Protein AF-A0A1M5CBJ1-F1 (afdb_monomer_lite)

Sequence (280 aa):
MQILEKYKLFFVDRPFTFPSDKTVNMKTAIHRVDNDFLGYFLSRFKDDESIDEIVSEINFIISEGFYDPEYCMETYLDFLTMRYTDTSALFEDIDPEQTHLQEIPFSDLKEILFLWKAFLHAAPFDNTIVDKYSEFQYFIKEYESEEEIVSALVKTFHEIDFSLIRTENIGGYRKEFSTAYSKGKNDEFYLTSLYDNNDRMIYEKEENYFNGGSEVIIRKYYFDEQLQYSVELLYDDHGEFSAIEHCNAETPYIYASEMDLIYPGFLSKNPYYKNSDIIP

Radius of gyration: 26.87 Å; chains: 1; bounding box: 54×40×80 Å

Foldseek 3Di:
DQLCVVQQKAWAFAWDADPVRDTDTQIFMAGPDPPSQVRVVLSVDLDPVSLVLQLVQLVVLQVVQFDDCVRHDWDDDPFWTWDDGSFWIWIFTPDPVRHTDDTGGSVSVNSVSVVSVVSSPPDNPPDFDQDPVRAGEDEDDPPDDPVVVLVVCCVRVVFGKHWYWYWDDDPQKIKIKIFIDGRSHTQQWIKIWIAGNVRHTAKIWIWGQPPNDIDIAIWGWDQDPVVNDIWIFDADPQQATFWIQDPDPVCGTDGPVCCCVVPNCVCVVVVQRGGRPRDD

Secondary structure (DSSP, 8-state):
--HHHHTTEEEEEEEEE-TTS-EEEEEEEEE-SGGGHHHHHHHH--SHHHHHHHHHHHHHHHHHTS--TTTSPPEE-SSEEEEE-SSEEEEEESSTT--EEEEEEHHHHHHHHHHHHHHHHSPS-TT----TT--EEEEE-TT--HHHHHHHHHHHHSS--EEEEEEEEETTEEEEEEEEEETTEEEEEEEEEEE-TTS-EEEEEEEEEETTEEEEEEEEEEEETTTTEEEEEEE-TTSBEEEEE-S-TTS-EEEHHHHHHHSTTHHHH-GGGGBTT---

Structure (mmCIF, N/CA/C/O backbone):
data_AF-A0A1M5CBJ1-F1
#
_entry.id   AF-A0A1M5CBJ1-F1
#
loop_
_atom_site.group_PDB
_atom_site.id
_atom_site.type_symbol
_atom_site.label_atom_id
_atom_site.label_alt_id
_atom_site.label_comp_id
_atom_site.label_asym_id
_atom_site.label_entity_id
_atom_site.label_seq_id
_atom_site.pdbx_PDB_ins_code
_atom_site.Cartn_x
_atom_site.Cartn_y
_atom_site.Cartn_z
_atom_site.occupancy
_atom_site.B_iso_or_equiv
_atom_site.auth_seq_id
_atom_site.auth_comp_id
_atom_site.auth_asym_id
_atom_site.auth_atom_id
_atom_site.pdbx_PDB_model_num
ATOM 1 N N . MET A 1 1 ? -22.196 -5.141 14.026 1.00 45.62 1 MET A N 1
ATOM 2 C CA . MET A 1 1 ? -21.280 -3.983 14.035 1.00 45.62 1 MET A CA 1
ATOM 3 C C . MET A 1 1 ? -19.938 -4.541 14.458 1.00 45.62 1 MET A C 1
ATOM 5 O O . MET A 1 1 ? -19.917 -5.181 15.504 1.00 45.62 1 MET A O 1
ATOM 9 N N . GLN A 1 2 ? -18.906 -4.483 13.612 1.00 78.88 2 GLN A N 1
ATOM 10 C CA . GLN A 1 2 ? -17.617 -5.118 13.930 1.00 78.88 2 GLN A CA 1
ATOM 11 C C . GLN A 1 2 ? -16.990 -4.387 15.131 1.00 78.88 2 GLN A C 1
ATOM 13 O O . GLN A 1 2 ? -17.059 -3.161 15.189 1.00 78.88 2 GLN A O 1
ATOM 18 N N . ILE A 1 3 ? -16.428 -5.107 16.111 1.00 84.94 3 ILE A N 1
ATOM 19 C CA . ILE A 1 3 ? -15.894 -4.519 17.357 1.00 84.94 3 ILE A CA 1
ATOM 20 C C . ILE A 1 3 ? -14.891 -3.383 17.088 1.00 84.94 3 ILE A C 1
ATOM 22 O O . ILE A 1 3 ? -14.907 -2.364 17.769 1.00 84.94 3 ILE A O 1
ATOM 26 N N . LEU A 1 4 ? -14.094 -3.495 16.022 1.00 82.19 4 LEU A N 1
ATOM 27 C CA . LEU A 1 4 ? -13.146 -2.464 15.601 1.00 82.19 4 LEU A CA 1
ATOM 28 C C . LEU A 1 4 ? -13.848 -1.154 15.206 1.00 82.19 4 LEU A C 1
ATOM 30 O O . LEU A 1 4 ? -13.418 -0.080 15.616 1.00 82.19 4 LEU A O 1
ATOM 34 N N . GLU A 1 5 ? -14.990 -1.226 14.512 1.00 77.56 5 GLU A N 1
ATOM 35 C CA . GLU A 1 5 ? -15.799 -0.044 14.178 1.00 77.56 5 GLU A CA 1
ATOM 36 C C . GLU A 1 5 ? -16.360 0.627 15.441 1.00 77.56 5 GLU A C 1
ATOM 38 O O . GLU A 1 5 ? -16.379 1.855 15.527 1.00 77.56 5 GLU A O 1
ATOM 43 N N . LYS A 1 6 ? -16.780 -0.163 16.446 1.00 85.94 6 LYS A N 1
ATOM 44 C CA . LYS A 1 6 ? -17.286 0.352 17.734 1.00 85.94 6 LYS A CA 1
ATOM 45 C C . LYS A 1 6 ? -16.237 1.215 18.441 1.00 85.94 6 LYS A C 1
ATOM 47 O O . LYS A 1 6 ? -16.587 2.255 18.996 1.00 85.94 6 LYS A O 1
ATOM 52 N N . TYR A 1 7 ? -14.978 0.790 18.397 1.00 86.94 7 TYR A N 1
ATOM 53 C CA . TYR A 1 7 ? -13.853 1.465 19.043 1.00 86.94 7 TYR A CA 1
ATOM 54 C C . TYR A 1 7 ? -13.043 2.348 18.090 1.00 86.94 7 TYR A C 1
ATOM 56 O O . TYR A 1 7 ? -11.966 2.788 18.457 1.00 86.94 7 TYR A O 1
ATOM 64 N N . LYS A 1 8 ? -13.532 2.631 16.872 1.00 82.56 8 LYS A N 1
ATOM 65 C CA . LYS A 1 8 ? -12.809 3.439 15.868 1.00 82.56 8 LYS A CA 1
ATOM 66 C C . LYS A 1 8 ? -11.355 2.970 15.656 1.00 82.56 8 LYS A C 1
ATOM 68 O O . LYS A 1 8 ? -10.458 3.795 15.465 1.00 82.56 8 LYS A O 1
ATOM 73 N N . LEU A 1 9 ? -11.135 1.659 15.720 1.00 78.44 9 LEU A N 1
ATOM 74 C CA . LEU A 1 9 ? -9.842 0.998 15.574 1.00 78.44 9 LEU A CA 1
ATOM 75 C C . LEU A 1 9 ? -9.664 0.444 14.161 1.00 78.44 9 LEU A C 1
ATOM 77 O O . LEU A 1 9 ? -10.600 -0.091 13.570 1.00 78.44 9 LEU A O 1
ATOM 81 N N . PHE A 1 10 ? -8.439 0.519 13.652 1.00 77.12 10 PHE A N 1
ATOM 82 C CA . PHE A 1 10 ? -8.047 0.009 12.341 1.00 77.12 10 PHE A CA 1
ATOM 83 C C . PHE A 1 10 ? -6.673 -0.642 12.442 1.00 77.12 10 PHE A C 1
ATOM 85 O O . PHE A 1 10 ? -5.788 -0.120 13.118 1.00 77.12 10 PHE A O 1
ATOM 92 N N . PHE A 1 11 ? -6.483 -1.764 11.756 1.00 80.56 11 PHE A N 1
ATOM 93 C CA . PHE A 1 11 ? -5.186 -2.429 11.663 1.00 80.56 11 PHE A CA 1
ATOM 94 C C . PHE A 1 11 ? -4.642 -2.270 10.257 1.00 80.56 11 PHE A C 1
ATOM 96 O O . PHE A 1 11 ? -5.360 -2.487 9.281 1.00 80.56 11 PHE A O 1
ATOM 103 N N . VAL A 1 12 ? -3.386 -1.853 10.161 1.00 67.94 12 VAL A N 1
ATOM 104 C CA . VAL A 1 12 ? -2.751 -1.517 8.891 1.00 67.94 12 VAL A CA 1
ATOM 105 C C . VAL A 1 12 ? -1.316 -2.022 8.863 1.00 67.94 12 VAL A C 1
ATOM 107 O O . VAL A 1 12 ? -0.632 -2.063 9.886 1.00 67.94 12 VAL A O 1
ATOM 110 N N . ASP A 1 13 ? -0.843 -2.382 7.678 1.00 65.50 13 ASP A N 1
ATOM 111 C CA . ASP A 1 13 ? 0.581 -2.537 7.410 1.00 65.50 13 ASP A CA 1
ATOM 112 C C . ASP A 1 13 ? 1.112 -1.157 6.979 1.00 65.50 13 ASP A C 1
ATOM 114 O O . ASP A 1 13 ? 0.671 -0.612 5.968 1.00 65.50 13 ASP A O 1
ATOM 118 N N . ARG A 1 14 ? 2.009 -0.546 7.764 1.00 59.06 14 ARG A N 1
ATOM 119 C CA . ARG A 1 14 ? 2.647 0.739 7.429 1.00 59.06 14 ARG A CA 1
ATOM 120 C C . ARG A 1 14 ? 4.099 0.528 7.011 1.00 59.06 14 ARG A C 1
ATOM 122 O O . ARG A 1 14 ? 4.819 -0.159 7.736 1.00 59.06 14 ARG A O 1
ATOM 129 N N . PRO A 1 15 ? 4.570 1.145 5.918 1.00 54.69 15 PRO A N 1
ATOM 130 C CA . PRO A 1 15 ? 5.987 1.126 5.595 1.00 54.69 15 PRO A CA 1
ATOM 131 C C . PRO A 1 15 ? 6.778 1.849 6.692 1.00 54.69 15 PRO A C 1
ATOM 133 O O . PRO A 1 15 ? 6.437 2.958 7.102 1.00 54.69 15 PRO A O 1
ATOM 136 N N . PHE A 1 16 ? 7.835 1.207 7.178 1.00 46.16 16 PHE A N 1
ATOM 137 C CA . PHE A 1 16 ? 8.794 1.787 8.106 1.00 46.16 16 PHE A CA 1
ATOM 138 C C . PHE A 1 16 ? 10.200 1.634 7.544 1.00 46.16 16 PHE A C 1
ATOM 140 O O . PHE A 1 16 ? 10.672 0.517 7.318 1.00 46.16 16 PHE A O 1
ATOM 147 N N . THR A 1 17 ? 10.872 2.764 7.350 1.00 43.94 17 THR A N 1
ATOM 148 C CA . THR A 1 17 ? 12.240 2.813 6.837 1.00 43.94 17 THR A CA 1
ATOM 149 C C . THR A 1 17 ? 13.209 2.934 8.001 1.00 43.94 17 THR A C 1
ATOM 151 O O . THR A 1 17 ? 13.199 3.916 8.744 1.00 43.94 17 THR A O 1
ATOM 154 N N . PHE A 1 18 ? 14.058 1.923 8.179 1.00 41.00 18 PHE A N 1
ATOM 155 C CA . PHE A 1 18 ? 15.166 2.015 9.123 1.00 41.00 18 PHE A CA 1
ATOM 156 C C . PHE A 1 18 ? 16.181 3.072 8.655 1.00 41.00 18 PHE A C 1
ATOM 158 O O . PHE A 1 18 ? 16.323 3.275 7.453 1.00 41.00 18 PHE A O 1
ATOM 165 N N . PRO A 1 19 ? 16.991 3.654 9.562 1.00 36.41 19 PRO A N 1
ATOM 166 C CA . PRO A 1 19 ? 18.086 4.567 9.201 1.00 36.41 19 PRO A CA 1
ATOM 167 C C . PRO A 1 19 ? 19.146 3.989 8.242 1.00 36.41 19 PRO A C 1
ATOM 169 O O . PRO A 1 19 ? 20.063 4.696 7.846 1.00 36.41 19 PRO A O 1
ATOM 172 N N . SER A 1 20 ? 19.061 2.696 7.920 1.00 46.12 20 SER A N 1
ATOM 173 C CA . SER A 1 20 ? 19.903 1.981 6.959 1.00 46.12 20 SER A CA 1
ATOM 174 C C . SER A 1 20 ? 19.228 1.792 5.589 1.00 46.12 20 SER A C 1
ATOM 176 O O . SER A 1 20 ? 19.553 0.828 4.899 1.00 46.12 20 SER A O 1
ATOM 178 N N . ASP A 1 21 ? 18.212 2.598 5.266 1.00 44.53 21 ASP A N 1
ATOM 179 C CA . ASP A 1 21 ? 17.418 2.572 4.022 1.00 44.53 21 ASP A CA 1
ATOM 180 C C . ASP A 1 21 ? 16.675 1.257 3.726 1.00 44.53 21 ASP A C 1
ATOM 182 O O . ASP A 1 21 ? 16.218 1.003 2.613 1.00 44.53 21 ASP A O 1
ATOM 186 N N . LYS A 1 22 ? 16.510 0.398 4.738 1.00 41.31 22 LYS A N 1
ATOM 187 C CA . LYS A 1 22 ? 15.694 -0.812 4.622 1.00 41.31 22 LYS A CA 1
ATOM 188 C C . LYS A 1 22 ? 14.258 -0.485 5.016 1.00 41.31 22 LYS A C 1
ATOM 190 O O . LYS A 1 22 ? 14.006 -0.205 6.187 1.00 41.31 22 LYS A O 1
ATOM 195 N N . THR A 1 23 ? 13.330 -0.589 4.072 1.00 46.16 23 THR A N 1
ATOM 196 C CA . THR A 1 23 ? 11.891 -0.448 4.334 1.00 46.16 23 THR A CA 1
ATOM 197 C C . THR A 1 23 ? 11.271 -1.807 4.635 1.00 46.16 23 THR A C 1
ATOM 199 O O . THR A 1 23 ? 11.506 -2.783 3.921 1.00 46.16 23 THR A O 1
ATOM 202 N N . VAL A 1 24 ? 10.491 -1.893 5.709 1.00 53.28 24 VAL A N 1
ATOM 203 C CA . VAL A 1 24 ? 9.688 -3.074 6.046 1.00 53.28 24 VAL A CA 1
ATOM 204 C C . VAL A 1 24 ? 8.253 -2.658 6.338 1.00 53.28 24 VAL A C 1
ATOM 206 O O . VAL A 1 24 ? 8.019 -1.588 6.895 1.00 53.28 24 VAL A O 1
ATOM 209 N N . ASN A 1 25 ? 7.291 -3.514 6.006 1.00 60.19 25 ASN A N 1
ATOM 210 C CA . ASN A 1 25 ? 5.912 -3.322 6.439 1.00 60.19 25 ASN A CA 1
ATOM 211 C C . ASN A 1 25 ? 5.799 -3.656 7.930 1.00 60.19 25 ASN A C 1
ATOM 213 O O . ASN A 1 25 ? 6.059 -4.781 8.357 1.00 60.19 25 ASN A O 1
ATOM 217 N N . MET A 1 26 ? 5.431 -2.658 8.726 1.00 67.81 26 MET A N 1
ATOM 218 C CA . MET A 1 26 ? 5.159 -2.784 10.147 1.00 67.81 26 MET A CA 1
ATOM 219 C C . MET A 1 26 ? 3.660 -2.771 10.398 1.00 67.81 26 MET A C 1
ATOM 221 O O . MET A 1 26 ? 2.965 -1.784 10.146 1.00 67.81 26 MET A O 1
ATOM 225 N N . LYS A 1 27 ? 3.178 -3.863 10.982 1.00 76.25 27 LYS A N 1
ATOM 226 C CA . LYS A 1 27 ? 1.821 -3.955 11.505 1.00 76.25 27 LYS A CA 1
ATOM 227 C C . LYS A 1 27 ? 1.621 -2.920 12.602 1.00 76.25 27 LYS A C 1
ATOM 229 O O . LYS A 1 27 ? 2.379 -2.876 13.570 1.00 76.25 27 LYS A O 1
ATOM 234 N N . THR A 1 28 ? 0.614 -2.080 12.416 1.00 79.06 28 THR A N 1
ATOM 235 C CA . THR A 1 28 ? 0.278 -0.954 13.285 1.00 79.06 28 THR A CA 1
ATOM 236 C C . THR A 1 28 ? -1.222 -0.954 13.546 1.00 79.06 28 THR A C 1
ATOM 238 O O . THR A 1 28 ? -2.016 -1.172 12.628 1.00 79.06 28 THR A O 1
ATOM 241 N N . ALA A 1 29 ? -1.614 -0.684 14.786 1.00 83.25 29 ALA A N 1
ATOM 242 C CA . ALA A 1 29 ? -2.991 -0.373 15.136 1.00 83.25 29 ALA A CA 1
ATOM 243 C C . ALA A 1 29 ? -3.173 1.148 15.211 1.00 83.25 29 ALA A C 1
ATOM 245 O O . ALA A 1 29 ? -2.319 1.845 15.750 1.00 83.25 29 ALA A O 1
ATOM 246 N N . ILE A 1 30 ? -4.281 1.648 14.671 1.00 75.06 30 ILE A N 1
ATOM 247 C CA . ILE A 1 30 ? -4.654 3.064 14.667 1.00 75.06 30 ILE A CA 1
ATOM 248 C C . ILE A 1 30 ? -6.017 3.203 15.337 1.00 75.06 30 ILE A C 1
ATOM 250 O O . ILE A 1 30 ? -7.006 2.637 14.873 1.00 75.06 30 ILE A O 1
ATOM 254 N N . HIS A 1 31 ? -6.083 4.005 16.386 1.00 83.62 31 HIS A N 1
ATOM 255 C CA . HIS A 1 31 ? -7.279 4.436 17.087 1.00 83.62 31 HIS A CA 1
ATOM 256 C C . HIS A 1 31 ? -7.625 5.871 16.674 1.00 83.62 31 HIS A C 1
ATOM 258 O O . HIS A 1 31 ? -6.904 6.820 16.970 1.00 83.62 31 HIS A O 1
ATOM 264 N N . ARG A 1 32 ? -8.751 6.058 15.976 1.00 74.00 32 ARG A N 1
ATOM 265 C CA . ARG A 1 32 ? -9.159 7.365 15.424 1.00 74.00 32 ARG A CA 1
ATOM 266 C C . ARG A 1 32 ? -9.865 8.239 16.461 1.00 74.00 32 ARG A C 1
ATOM 268 O O . ARG A 1 32 ? -11.028 8.621 16.296 1.00 74.00 32 ARG A O 1
ATOM 275 N N . VAL A 1 33 ? -9.145 8.530 17.534 1.00 77.12 33 VAL A N 1
ATOM 276 C CA . VAL A 1 33 ? -9.480 9.496 18.585 1.00 77.12 33 VAL A CA 1
ATOM 277 C C . VAL A 1 33 ? -8.216 10.265 18.969 1.00 77.12 33 VAL A C 1
ATOM 279 O O . VAL A 1 33 ? -7.115 9.908 18.546 1.00 77.12 33 VAL A O 1
ATOM 282 N N . ASP A 1 34 ? -8.371 11.309 19.778 1.00 71.69 34 ASP A N 1
ATOM 283 C CA . ASP A 1 34 ? -7.234 12.076 20.278 1.00 71.69 34 ASP A CA 1
ATOM 284 C C . ASP A 1 34 ? -6.248 11.168 21.041 1.00 71.69 34 ASP A C 1
ATOM 286 O O . ASP A 1 34 ? -6.644 10.256 21.769 1.00 71.69 34 ASP A O 1
ATOM 290 N N . ASN A 1 35 ? -4.951 11.410 20.835 1.00 71.38 35 ASN A N 1
ATOM 291 C CA . ASN A 1 35 ? -3.813 10.676 21.407 1.00 71.38 35 ASN A CA 1
ATOM 292 C C . ASN A 1 35 ? -3.610 9.219 20.950 1.00 71.38 35 ASN A C 1
ATOM 294 O O . ASN A 1 35 ? -2.646 8.603 21.394 1.00 71.38 35 ASN A O 1
ATOM 298 N N . ASP A 1 36 ? -4.455 8.665 20.067 1.00 76.12 36 ASP A N 1
ATOM 299 C CA . ASP A 1 36 ? -4.277 7.312 19.498 1.00 76.12 36 ASP A CA 1
ATOM 300 C C . ASP A 1 36 ? -3.981 6.232 20.567 1.00 76.12 36 ASP A C 1
ATOM 302 O O . ASP A 1 36 ? -3.218 5.292 20.356 1.00 76.12 36 ASP A O 1
ATOM 306 N N . PHE A 1 37 ? -4.541 6.378 21.774 1.00 86.38 37 PHE A N 1
ATOM 307 C CA . PHE A 1 37 ? -4.027 5.650 22.941 1.00 86.38 37 PHE A CA 1
ATOM 308 C C . PHE A 1 37 ? -4.142 4.125 22.791 1.00 86.38 37 PHE A C 1
ATOM 310 O O . PHE A 1 37 ? -3.227 3.383 23.133 1.00 86.38 37 PHE A O 1
ATOM 317 N N . LEU A 1 38 ? -5.249 3.647 22.219 1.00 88.44 38 LEU A N 1
ATOM 318 C CA . LEU A 1 38 ? -5.496 2.220 22.021 1.00 88.44 38 LEU A CA 1
ATOM 319 C C . LEU A 1 38 ? -4.680 1.667 20.843 1.00 88.44 38 LEU A C 1
ATOM 321 O O . LEU A 1 38 ? -4.259 0.513 20.885 1.00 88.44 38 LEU A O 1
ATOM 325 N N . GLY A 1 39 ? -4.404 2.486 19.821 1.00 85.81 39 GLY A N 1
ATOM 326 C CA . GLY A 1 39 ? -3.503 2.124 18.728 1.00 85.81 39 GLY A CA 1
ATOM 327 C C . GLY A 1 39 ? -2.058 2.028 19.208 1.00 85.81 39 GLY A C 1
ATOM 328 O O . GLY A 1 39 ? -1.369 1.052 18.904 1.00 85.81 39 GLY A O 1
ATOM 329 N N . TYR A 1 40 ? -1.630 2.970 20.052 1.00 82.81 40 TYR A N 1
ATOM 330 C CA . TYR A 1 40 ? -0.341 2.951 20.741 1.00 82.81 40 TYR A CA 1
ATOM 331 C C . TYR A 1 40 ? -0.199 1.735 21.668 1.00 82.81 40 TYR A C 1
ATOM 333 O O . TYR A 1 40 ? 0.802 1.021 21.574 1.00 82.81 40 TYR A O 1
ATOM 341 N N . PHE A 1 41 ? -1.215 1.446 22.490 1.00 90.81 41 PHE A N 1
ATOM 342 C CA . PHE A 1 41 ? -1.259 0.264 23.355 1.00 90.81 41 PHE A CA 1
ATOM 343 C C . PHE A 1 41 ? -1.065 -1.025 22.550 1.00 90.81 41 PHE A C 1
ATOM 345 O O . PHE A 1 41 ? -0.105 -1.755 22.776 1.00 90.81 41 PHE A O 1
ATOM 352 N N . LEU A 1 42 ? -1.917 -1.275 21.551 1.00 91.00 42 LEU A N 1
ATOM 353 C CA . LEU A 1 42 ? -1.853 -2.492 20.734 1.00 91.00 42 LEU A CA 1
ATOM 354 C C . LEU A 1 42 ? -0.532 -2.594 19.962 1.00 91.00 42 LEU A C 1
ATOM 356 O O . LEU A 1 42 ? 0.092 -3.650 19.930 1.00 91.00 42 LEU A O 1
ATOM 360 N N . SER A 1 43 ? -0.046 -1.481 19.409 1.00 83.50 43 SER A N 1
ATOM 361 C CA . SER A 1 43 ? 1.224 -1.448 18.681 1.00 83.50 43 SER A CA 1
ATOM 362 C C . SER A 1 43 ? 2.442 -1.704 19.576 1.00 83.50 43 SER A C 1
ATOM 364 O O . SER A 1 43 ? 3.528 -1.952 19.047 1.00 83.50 43 SER A O 1
ATOM 366 N N . ARG A 1 44 ? 2.312 -1.661 20.910 1.00 85.56 44 ARG A N 1
ATOM 367 C CA . ARG A 1 44 ? 3.392 -2.014 21.841 1.00 85.56 44 ARG A CA 1
ATOM 368 C C . ARG A 1 44 ? 3.541 -3.523 22.035 1.00 85.56 44 ARG A C 1
ATOM 370 O O . ARG A 1 44 ? 4.666 -3.971 22.260 1.00 85.56 44 ARG A O 1
ATOM 377 N N . PHE A 1 45 ? 2.452 -4.274 21.893 1.00 87.00 45 PHE A N 1
ATOM 378 C CA . PHE A 1 45 ? 2.390 -5.723 22.085 1.00 87.00 45 PHE A CA 1
ATOM 379 C C . PHE A 1 45 ? 2.348 -6.423 20.724 1.00 87.00 45 PHE A C 1
ATOM 381 O O . PHE A 1 45 ? 1.300 -6.517 20.087 1.00 87.00 45 PHE A O 1
ATOM 388 N N . LYS A 1 46 ? 3.518 -6.849 20.237 1.00 75.56 46 LYS A N 1
ATOM 389 C CA . LYS A 1 46 ? 3.715 -7.323 18.851 1.00 75.56 46 LYS A CA 1
ATOM 390 C C . LYS A 1 46 ? 3.904 -8.834 18.727 1.00 75.56 46 LYS A C 1
ATOM 392 O O . LYS A 1 46 ? 4.159 -9.319 17.627 1.00 75.56 46 LYS A O 1
ATOM 397 N N . ASP A 1 47 ? 3.809 -9.556 19.833 1.00 83.06 47 ASP A N 1
ATOM 398 C CA . ASP A 1 47 ? 4.016 -10.995 19.918 1.00 83.06 47 ASP A CA 1
ATOM 399 C C . ASP A 1 47 ? 2.864 -11.677 20.661 1.00 83.06 47 ASP A C 1
ATOM 401 O O . ASP A 1 47 ? 2.158 -11.069 21.468 1.00 83.06 47 ASP A O 1
ATOM 405 N N . ASP A 1 48 ? 2.684 -12.958 20.352 1.00 87.00 48 ASP A N 1
ATOM 406 C CA . ASP A 1 48 ? 1.605 -13.787 20.883 1.00 87.00 48 ASP A CA 1
ATOM 407 C C . ASP A 1 48 ? 1.646 -13.915 22.397 1.00 87.00 48 ASP A C 1
ATOM 409 O O . ASP A 1 48 ? 0.593 -13.908 23.026 1.00 87.00 48 ASP A O 1
ATOM 413 N N . GLU A 1 49 ? 2.848 -14.048 22.960 1.00 90.25 49 GLU A N 1
ATOM 414 C CA . GLU A 1 49 ? 3.060 -14.304 24.382 1.00 90.25 49 GLU A CA 1
ATOM 415 C C . GLU A 1 49 ? 2.551 -13.128 25.212 1.00 90.25 49 GLU A C 1
ATOM 417 O O . GLU A 1 49 ? 1.743 -13.321 26.118 1.00 90.25 49 GLU A O 1
ATOM 422 N N . SER A 1 50 ? 2.913 -11.907 24.818 1.00 88.25 50 SER A N 1
ATOM 423 C CA . SER A 1 50 ? 2.453 -10.692 25.487 1.00 88.25 50 SER A CA 1
ATOM 424 C C . SER A 1 50 ? 0.933 -10.513 25.407 1.00 88.25 50 SER A C 1
ATOM 426 O O . SER A 1 50 ? 0.298 -10.069 26.361 1.00 88.25 50 SER A O 1
ATOM 428 N N . ILE A 1 51 ? 0.316 -10.858 24.270 1.00 91.69 51 ILE A N 1
ATOM 429 C CA . ILE A 1 51 ? -1.145 -10.779 24.121 1.00 91.69 51 ILE A CA 1
ATOM 430 C C . ILE A 1 51 ? -1.831 -11.856 24.974 1.00 91.69 51 ILE A C 1
ATOM 432 O O . ILE A 1 51 ? -2.847 -11.581 25.618 1.00 91.69 51 ILE A O 1
ATOM 436 N N . ASP A 1 52 ? -1.288 -13.074 24.990 1.00 92.38 52 ASP A N 1
ATOM 437 C CA . ASP A 1 52 ? -1.822 -14.194 25.766 1.00 92.38 52 ASP A CA 1
ATOM 438 C C . ASP A 1 52 ? -1.707 -13.956 27.277 1.00 92.38 52 ASP A C 1
ATOM 440 O O . ASP A 1 52 ? -2.594 -14.386 28.018 1.00 92.38 52 ASP A O 1
ATOM 444 N N . GLU A 1 53 ? -0.679 -13.239 27.736 1.00 91.31 53 GLU A N 1
ATOM 445 C CA . GLU A 1 53 ? -0.525 -12.810 29.130 1.00 91.31 53 GLU A CA 1
ATOM 446 C C . GLU A 1 53 ? -1.683 -11.896 29.554 1.00 91.31 53 GLU A C 1
ATOM 448 O O . GLU A 1 53 ? -2.431 -12.245 30.470 1.00 91.31 53 GLU A O 1
ATOM 453 N N . ILE A 1 54 ? -1.936 -10.813 28.808 1.00 91.50 54 ILE A N 1
ATOM 454 C CA . ILE A 1 54 ? -3.048 -9.877 29.071 1.00 91.50 54 ILE A CA 1
ATOM 455 C C . ILE A 1 54 ? -4.396 -10.615 29.060 1.00 91.50 54 ILE A C 1
ATOM 457 O O . ILE A 1 54 ? -5.248 -10.433 29.931 1.00 91.50 54 ILE A O 1
ATOM 461 N N . VAL A 1 55 ? -4.612 -11.497 28.079 1.00 93.38 55 VAL A N 1
ATOM 462 C CA . VAL A 1 55 ? -5.845 -12.295 27.992 1.00 93.38 55 VAL A CA 1
ATOM 463 C C . VAL A 1 55 ? -5.985 -13.249 29.183 1.00 93.38 55 VAL A C 1
ATOM 465 O O . VAL A 1 55 ? -7.106 -13.482 29.647 1.00 93.38 55 VAL A O 1
ATOM 468 N N . SER A 1 56 ? -4.882 -13.812 29.677 1.00 92.12 56 SER A N 1
ATOM 469 C CA . SER A 1 56 ? -4.873 -14.718 30.828 1.00 92.12 56 SER A CA 1
ATOM 470 C C . SER A 1 56 ? -5.216 -13.995 32.126 1.00 92.12 56 SER A C 1
ATOM 472 O O . SER A 1 56 ? -6.026 -14.516 32.892 1.00 92.12 56 SER A O 1
ATOM 474 N N . GLU A 1 57 ? -4.704 -12.782 32.334 1.00 91.50 57 GLU A N 1
ATOM 475 C CA . GLU A 1 57 ? -5.079 -11.930 33.470 1.00 91.50 57 GLU A CA 1
ATOM 476 C C . GLU A 1 57 ? -6.574 -11.594 33.444 1.00 91.50 57 GLU A C 1
ATOM 478 O O . GLU A 1 57 ? -7.282 -11.810 34.426 1.00 91.50 57 GLU A O 1
ATOM 483 N N . ILE A 1 58 ? -7.104 -11.183 32.288 1.00 93.25 58 ILE A N 1
ATOM 484 C CA . ILE A 1 58 ? -8.542 -10.925 32.132 1.00 93.25 58 ILE A CA 1
ATOM 485 C C . ILE A 1 58 ? -9.367 -12.185 32.448 1.00 93.25 58 ILE A C 1
ATOM 487 O O . ILE A 1 58 ? -10.402 -12.110 33.111 1.00 93.25 58 ILE A O 1
ATOM 491 N N . ASN A 1 59 ? -8.936 -13.361 31.978 1.00 92.50 59 ASN A N 1
ATOM 492 C CA . ASN A 1 59 ? -9.623 -14.621 32.275 1.00 92.50 59 ASN A CA 1
ATOM 493 C C . ASN A 1 59 ? -9.599 -14.953 33.770 1.00 92.50 59 ASN A C 1
ATOM 495 O O . ASN A 1 59 ? -10.603 -15.446 34.285 1.00 92.50 59 ASN A O 1
ATOM 499 N N . PHE A 1 60 ? -8.481 -14.685 34.446 1.00 90.38 60 PHE A N 1
ATOM 500 C CA . PHE A 1 60 ? -8.345 -14.874 35.884 1.00 90.38 60 PHE A CA 1
ATOM 501 C C . PHE A 1 60 ? -9.338 -13.988 36.646 1.00 90.38 60 PHE A C 1
ATOM 503 O O . PHE A 1 60 ? -10.151 -14.521 37.401 1.00 90.38 60 PHE A O 1
ATOM 510 N N . ILE A 1 61 ? -9.376 -12.683 36.350 1.00 91.69 61 ILE A N 1
ATOM 511 C CA . ILE A 1 61 ? -10.303 -11.724 36.978 1.00 91.69 61 ILE A CA 1
ATOM 512 C C . ILE A 1 61 ? -11.760 -12.147 36.764 1.00 91.69 61 ILE A C 1
ATOM 514 O O . ILE A 1 61 ? -12.546 -12.172 37.707 1.00 91.69 61 ILE A O 1
ATOM 518 N N . ILE A 1 62 ? -12.129 -12.547 35.540 1.00 90.00 62 ILE A N 1
ATOM 519 C CA . ILE A 1 62 ? -13.485 -13.040 35.248 1.00 90.00 62 ILE A CA 1
ATOM 520 C C . ILE A 1 62 ? -13.809 -14.299 36.066 1.00 90.00 62 ILE A C 1
ATOM 522 O O . ILE A 1 62 ? -14.955 -14.476 36.481 1.00 90.00 62 ILE A O 1
ATOM 526 N N . SER A 1 63 ? -12.834 -15.191 36.266 1.00 90.44 63 SER A N 1
ATOM 527 C CA . SER A 1 63 ? -13.042 -16.451 36.985 1.00 90.44 63 SER A CA 1
ATOM 528 C C . SER A 1 63 ? -13.191 -16.267 38.495 1.00 90.44 63 SER A C 1
ATOM 530 O O . SER A 1 63 ? -14.060 -16.901 39.093 1.00 90.44 63 SER A O 1
ATOM 532 N N . GLU A 1 64 ? -12.400 -15.372 39.087 1.00 88.25 64 GLU A N 1
ATOM 533 C CA . GLU A 1 64 ? -12.447 -15.053 40.517 1.00 88.25 64 GLU A CA 1
ATOM 534 C C . GLU A 1 64 ? -13.583 -14.069 40.840 1.00 88.25 64 GLU A C 1
ATOM 536 O O . GLU A 1 64 ? -14.128 -14.068 41.945 1.00 88.25 64 GLU A O 1
ATOM 541 N N . GLY A 1 65 ? -14.004 -13.272 39.853 1.00 86.31 65 GLY A N 1
ATOM 542 C CA . GLY A 1 65 ? -15.100 -12.312 39.956 1.00 86.31 65 GLY A CA 1
ATOM 543 C C . GLY A 1 65 ? -14.713 -10.974 40.590 1.00 86.31 65 GLY A C 1
ATOM 544 O O . GLY A 1 65 ? -15.610 -10.202 40.925 1.00 86.31 65 GLY A O 1
ATOM 545 N N . PHE A 1 66 ? -13.417 -10.711 40.773 1.00 85.50 66 PHE A N 1
ATOM 546 C CA . PHE A 1 66 ? -12.880 -9.440 41.259 1.00 85.50 66 PHE A CA 1
ATOM 547 C C . PHE A 1 66 ? -11.430 -9.237 40.797 1.00 85.50 66 PHE A C 1
ATOM 549 O O . PHE A 1 66 ? -10.719 -10.205 40.519 1.00 85.50 66 PHE A O 1
ATOM 556 N N . TYR A 1 67 ? -10.991 -7.981 40.718 1.00 85.50 67 TYR A N 1
ATOM 557 C CA . TYR A 1 67 ? -9.590 -7.632 40.471 1.00 85.50 67 TYR A CA 1
ATOM 558 C C . TYR A 1 67 ? -8.761 -7.719 41.758 1.00 85.50 67 TYR A C 1
ATOM 560 O O . TYR A 1 67 ? -9.105 -7.101 42.769 1.00 85.50 67 TYR A O 1
ATOM 568 N N . ASP A 1 68 ? -7.639 -8.441 41.697 1.00 81.06 68 ASP A N 1
ATOM 569 C CA . ASP A 1 68 ? -6.650 -8.503 42.772 1.00 81.06 68 ASP A CA 1
ATOM 570 C C . ASP A 1 68 ? -5.300 -7.929 42.296 1.00 81.06 68 ASP A C 1
ATOM 572 O O . ASP A 1 68 ? -4.642 -8.540 41.444 1.00 81.06 68 ASP A O 1
ATOM 576 N N . PRO A 1 69 ? -4.854 -6.782 42.841 1.00 79.38 69 PRO A N 1
ATOM 577 C CA . PRO A 1 69 ? -3.588 -6.162 42.457 1.00 79.38 69 PRO A CA 1
ATOM 578 C C . PRO A 1 69 ? -2.350 -7.000 42.824 1.00 79.38 69 PRO A C 1
ATOM 580 O O . PRO A 1 69 ? -1.256 -6.680 42.363 1.00 79.38 69 PRO A O 1
ATOM 583 N N . GLU A 1 70 ? -2.472 -8.055 43.641 1.00 77.62 70 GLU A N 1
ATOM 584 C CA . GLU A 1 70 ? -1.362 -8.985 43.903 1.00 77.62 70 GLU A CA 1
ATOM 585 C C . GLU A 1 70 ? -1.107 -9.957 42.739 1.00 77.62 70 GLU A C 1
ATOM 587 O O . GLU A 1 70 ? 0.016 -10.446 42.593 1.00 77.62 70 GLU A O 1
ATOM 592 N N . TYR A 1 71 ? -2.119 -10.234 41.909 1.00 71.50 71 TYR A N 1
ATOM 593 C CA . TYR A 1 71 ? -2.065 -11.265 40.861 1.00 71.50 71 TYR A CA 1
ATOM 594 C C . TYR A 1 71 ? -2.204 -10.726 39.435 1.00 71.50 71 TYR A C 1
ATOM 596 O O . TYR A 1 71 ? -2.064 -11.496 38.488 1.00 71.50 71 TYR A O 1
ATOM 604 N N . CYS A 1 72 ? -2.504 -9.441 39.266 1.00 73.12 72 CYS A N 1
ATOM 605 C CA . CYS A 1 72 ? -2.733 -8.821 37.964 1.00 73.12 72 CYS A CA 1
ATOM 606 C C . CYS A 1 72 ? -1.856 -7.576 37.818 1.00 73.12 72 CYS A C 1
ATOM 608 O O . CYS A 1 72 ? -1.849 -6.715 38.699 1.00 73.12 72 CYS A O 1
ATOM 610 N N . MET A 1 73 ? -1.118 -7.473 36.713 1.00 77.12 73 MET A N 1
ATOM 611 C CA . MET A 1 73 ? -0.215 -6.353 36.473 1.00 77.12 73 MET A CA 1
ATOM 612 C C . MET A 1 73 ? -0.908 -5.223 35.711 1.00 77.12 73 MET A C 1
ATOM 614 O O . MET A 1 73 ? -1.466 -5.402 34.632 1.00 77.12 73 MET A O 1
ATOM 618 N N . GLU A 1 74 ? -0.830 -4.009 36.257 1.00 83.75 74 GLU A N 1
ATOM 619 C CA . GLU A 1 74 ? -1.179 -2.803 35.506 1.00 83.75 74 GLU A CA 1
ATOM 620 C C . GLU A 1 74 ? -0.122 -2.532 34.428 1.00 83.75 74 GLU A C 1
ATOM 622 O O . GLU A 1 74 ? 1.080 -2.719 34.640 1.00 83.75 74 GLU A O 1
ATOM 627 N N . THR A 1 75 ? -0.559 -2.057 33.262 1.00 81.94 75 THR A N 1
ATOM 628 C CA . THR A 1 75 ? 0.356 -1.685 32.178 1.00 81.94 75 THR A CA 1
ATOM 629 C C . THR A 1 75 ? 0.655 -0.194 32.237 1.00 81.94 75 THR A C 1
ATOM 631 O O . THR A 1 75 ? -0.258 0.628 32.170 1.00 81.94 75 THR A O 1
ATOM 634 N N . TYR A 1 76 ? 1.942 0.152 32.270 1.00 83.75 76 TYR A N 1
ATOM 635 C CA . TYR A 1 76 ? 2.425 1.531 32.243 1.00 83.75 76 TYR A CA 1
ATOM 636 C C . TYR A 1 76 ? 3.286 1.764 31.001 1.00 83.75 76 TYR A C 1
ATOM 638 O O . TYR A 1 76 ? 4.341 1.148 30.838 1.00 83.75 76 TYR A O 1
ATOM 646 N N . LEU A 1 77 ? 2.832 2.655 30.124 1.00 83.44 77 LEU A N 1
ATOM 647 C CA . LEU A 1 77 ? 3.525 3.087 28.911 1.00 83.44 77 LEU A CA 1
ATOM 648 C C . LEU A 1 77 ? 3.848 4.588 28.979 1.00 83.44 77 LEU A C 1
ATOM 650 O O . LEU A 1 77 ? 3.481 5.260 29.938 1.00 83.44 77 LEU A O 1
ATOM 654 N N . ASP A 1 78 ? 4.524 5.124 27.956 1.00 77.06 78 ASP A N 1
ATOM 655 C CA . ASP A 1 78 ? 5.132 6.467 28.000 1.00 77.06 78 ASP A CA 1
ATOM 656 C C . ASP A 1 78 ? 4.143 7.593 28.357 1.00 77.06 78 ASP A C 1
ATOM 658 O O . ASP A 1 78 ? 4.521 8.544 29.038 1.00 77.06 78 ASP A O 1
ATOM 662 N N . PHE A 1 79 ? 2.890 7.490 27.907 1.00 78.88 79 PHE A N 1
ATOM 663 C CA . PHE A 1 79 ? 1.820 8.450 28.216 1.00 78.88 79 PHE A CA 1
ATOM 664 C C . PHE A 1 79 ? 0.487 7.788 28.595 1.00 78.88 79 PHE A C 1
ATOM 666 O O . PHE A 1 79 ? -0.533 8.459 28.702 1.00 78.88 79 PHE A O 1
ATOM 673 N N . LEU A 1 80 ? 0.473 6.465 28.767 1.00 86.44 80 LEU A N 1
ATOM 674 C CA . LEU A 1 80 ? -0.756 5.688 28.902 1.00 86.44 80 LEU A CA 1
ATOM 675 C C . LEU A 1 80 ? -0.634 4.689 30.044 1.00 86.44 80 LEU A C 1
ATOM 677 O O . LEU A 1 80 ? 0.307 3.898 30.080 1.00 86.44 80 LEU A O 1
ATOM 681 N N . THR A 1 81 ? -1.629 4.679 30.921 1.00 88.50 81 THR A N 1
ATOM 682 C CA . THR A 1 81 ? -1.811 3.650 31.944 1.00 88.50 81 THR A CA 1
ATOM 683 C C . THR A 1 81 ? -3.046 2.820 31.606 1.00 88.50 81 THR A C 1
ATOM 685 O O . THR A 1 81 ? -4.089 3.374 31.260 1.00 88.50 81 THR A O 1
ATOM 688 N N . MET A 1 82 ? -2.939 1.494 31.706 1.00 91.38 82 MET A N 1
ATOM 689 C CA . MET A 1 82 ? -4.083 0.581 31.680 1.00 91.38 82 MET A CA 1
ATOM 690 C C . MET A 1 82 ? -4.187 -0.138 33.023 1.00 91.38 82 MET A C 1
ATOM 692 O O . MET A 1 82 ? -3.247 -0.818 33.443 1.00 91.38 82 MET A O 1
ATOM 696 N N . ARG A 1 83 ? -5.352 -0.025 33.660 1.00 91.06 83 ARG A N 1
ATOM 697 C CA . ARG A 1 83 ? -5.689 -0.704 34.915 1.00 91.06 83 ARG A CA 1
ATOM 698 C C . ARG A 1 83 ? -6.877 -1.619 34.733 1.00 91.06 83 ARG A C 1
ATOM 700 O O . ARG A 1 83 ? -7.768 -1.326 33.941 1.00 91.06 83 ARG A O 1
ATOM 707 N N . TYR A 1 84 ? -6.932 -2.696 35.497 1.00 92.88 84 TYR A N 1
ATOM 708 C CA . TYR A 1 84 ? -8.102 -3.561 35.502 1.00 92.88 84 TYR A CA 1
ATOM 709 C C . TYR A 1 84 ? -9.107 -3.145 36.578 1.00 92.88 84 TYR A C 1
ATOM 711 O O . TYR A 1 84 ? -8.759 -2.596 37.621 1.00 92.88 84 TYR A O 1
ATOM 719 N N . THR A 1 85 ? -10.373 -3.436 36.310 1.00 91.38 85 THR A N 1
ATOM 720 C CA . THR A 1 85 ? -11.470 -3.434 37.279 1.00 91.38 85 THR A CA 1
ATOM 721 C C . THR A 1 85 ? -12.028 -4.855 37.392 1.00 91.38 85 THR A C 1
ATOM 723 O O . THR A 1 85 ? -11.517 -5.781 36.768 1.00 91.38 85 THR A O 1
ATOM 726 N N . ASP A 1 86 ? -13.127 -5.052 38.119 1.00 91.12 86 ASP A N 1
ATOM 727 C CA . ASP A 1 86 ? -13.786 -6.362 38.197 1.00 91.12 86 ASP A CA 1
ATOM 728 C C . ASP A 1 86 ? -14.383 -6.828 36.851 1.00 91.12 86 ASP A C 1
ATOM 730 O O . ASP A 1 86 ? -14.692 -8.008 36.682 1.00 91.12 86 ASP A O 1
ATOM 734 N N . THR A 1 87 ? -14.596 -5.918 35.888 1.00 93.06 87 THR A N 1
ATOM 735 C CA . THR A 1 87 ? -15.325 -6.234 34.638 1.00 93.06 87 THR A CA 1
ATOM 736 C C . THR A 1 87 ? -14.770 -5.590 33.363 1.00 93.06 87 THR A C 1
ATOM 738 O O . THR A 1 87 ? -15.255 -5.875 32.259 1.00 93.06 87 THR A O 1
ATOM 741 N N . SER A 1 88 ? -13.773 -4.720 33.480 1.00 96.00 88 SER A N 1
ATOM 742 C CA . SER A 1 88 ? -13.284 -3.874 32.393 1.00 96.00 88 SER A CA 1
ATOM 743 C C . SER A 1 88 ? -11.813 -3.505 32.577 1.00 96.00 88 SER A C 1
ATOM 745 O O . SER A 1 88 ? -11.231 -3.688 33.644 1.00 96.00 88 SER A O 1
ATOM 747 N N . ALA A 1 89 ? -11.214 -2.961 31.523 1.00 95.19 89 ALA A N 1
ATOM 748 C CA . ALA A 1 89 ? -9.946 -2.257 31.593 1.00 95.19 89 ALA A CA 1
ATOM 749 C C . ALA A 1 89 ? -10.177 -0.750 31.452 1.00 95.19 89 ALA A C 1
ATOM 751 O O . ALA A 1 89 ? -10.897 -0.296 30.558 1.00 95.19 89 ALA A O 1
ATOM 752 N N . LEU A 1 90 ? -9.544 0.012 32.329 1.00 94.81 90 LEU A N 1
ATOM 753 C CA . LEU A 1 90 ? -9.552 1.460 32.383 1.00 94.81 90 LEU A CA 1
ATOM 754 C C . LEU A 1 90 ? -8.268 2.000 31.752 1.00 94.81 90 LEU A C 1
ATOM 756 O O . LEU A 1 90 ? -7.177 1.638 32.183 1.00 94.81 90 LEU A O 1
ATOM 760 N N . PHE A 1 91 ? -8.404 2.867 30.753 1.00 93.50 91 PHE A N 1
ATOM 761 C CA . PHE A 1 91 ? -7.296 3.574 30.118 1.00 93.50 91 PHE A CA 1
ATOM 762 C C . PHE A 1 91 ? -7.267 5.024 30.596 1.00 93.50 91 PHE A C 1
ATOM 764 O O . PHE A 1 91 ? -8.277 5.731 30.513 1.00 93.50 91 PHE A O 1
ATOM 771 N N . GLU A 1 92 ? -6.107 5.462 31.071 1.00 91.31 92 GLU A N 1
ATOM 772 C CA . GLU A 1 92 ? -5.881 6.776 31.677 1.00 91.31 92 GLU A CA 1
ATOM 773 C C . GLU A 1 92 ? -4.601 7.399 31.109 1.00 91.31 92 GLU A C 1
ATOM 775 O O . GLU A 1 92 ? -3.631 6.694 30.815 1.00 91.31 92 GLU A O 1
ATOM 780 N N . ASP A 1 93 ? -4.589 8.720 30.958 1.00 85.12 93 ASP A N 1
ATOM 781 C CA . ASP A 1 93 ? -3.361 9.462 30.671 1.00 85.12 93 ASP A CA 1
ATOM 782 C C . ASP A 1 93 ? -2.400 9.355 31.873 1.00 85.12 93 ASP A C 1
ATOM 784 O O . ASP A 1 93 ? -2.821 9.157 33.017 1.00 85.12 93 ASP A O 1
ATOM 788 N N . ILE A 1 94 ? -1.095 9.473 31.633 1.00 80.44 94 ILE A N 1
ATOM 789 C CA . ILE A 1 94 ? -0.074 9.429 32.692 1.00 80.44 94 ILE A CA 1
ATOM 790 C C . ILE A 1 94 ? 0.015 10.737 33.491 1.00 80.44 94 ILE A C 1
ATOM 792 O O . ILE A 1 94 ? 0.838 10.857 34.406 1.00 80.44 94 ILE A O 1
ATOM 796 N N . ASP A 1 95 ? -0.779 11.744 33.122 1.00 79.25 95 ASP A N 1
ATOM 797 C CA . ASP A 1 95 ? -0.809 13.020 33.818 1.00 79.25 95 ASP A CA 1
ATOM 798 C C . ASP A 1 95 ? -1.101 12.864 35.333 1.00 79.25 95 ASP A C 1
ATOM 800 O O . ASP A 1 95 ? -1.646 11.855 35.791 1.00 79.25 95 ASP A O 1
ATOM 804 N N . PRO A 1 96 ? -0.714 13.848 36.169 1.00 70.75 96 PRO A N 1
ATOM 805 C CA . PRO A 1 96 ? -0.908 13.759 37.617 1.00 70.75 96 PRO A CA 1
ATOM 806 C C . PRO A 1 96 ? -2.375 13.660 38.058 1.00 70.75 96 PRO A C 1
ATOM 808 O O . PRO A 1 96 ? -2.631 13.320 39.213 1.00 70.75 96 PRO A O 1
ATOM 811 N N . GLU A 1 97 ? -3.317 14.002 37.177 1.00 74.81 97 GLU A N 1
ATOM 812 C CA . GLU A 1 97 ? -4.758 13.933 37.425 1.00 74.81 97 GLU A CA 1
ATOM 813 C C . GLU A 1 97 ? -5.357 12.587 36.975 1.00 74.81 97 GLU A C 1
ATOM 815 O O . GLU A 1 97 ? -6.519 12.325 37.280 1.00 74.81 97 GLU A O 1
ATOM 820 N N . GLN A 1 98 ? -4.555 11.721 36.334 1.00 76.94 98 GLN A N 1
ATOM 821 C CA . GLN A 1 98 ? -4.938 10.448 35.719 1.00 76.94 98 GLN A CA 1
ATOM 822 C C . GLN A 1 98 ? -6.185 10.608 34.858 1.00 76.94 98 GLN A C 1
ATOM 824 O O . GLN A 1 98 ? -7.211 9.962 35.079 1.00 76.94 98 GLN A O 1
ATOM 829 N N . THR A 1 99 ? -6.115 11.526 33.892 1.00 85.06 99 THR A N 1
ATOM 830 C CA . THR A 1 99 ? -7.257 11.835 33.034 1.00 85.06 99 THR A CA 1
ATOM 831 C C . THR A 1 99 ? -7.810 10.564 32.394 1.00 85.06 99 THR A C 1
ATOM 833 O O . THR A 1 99 ? -7.140 9.883 31.618 1.00 85.06 99 THR A O 1
ATOM 836 N N . HIS A 1 100 ? -9.070 10.263 32.701 1.00 90.81 100 HIS A N 1
ATOM 837 C CA . HIS A 1 100 ? -9.783 9.130 32.131 1.00 90.81 100 HIS A CA 1
ATOM 838 C C . HIS A 1 100 ? -9.912 9.272 30.610 1.00 90.81 100 HIS A C 1
ATOM 840 O O . HIS A 1 100 ? -10.524 10.227 30.123 1.00 90.81 100 HIS A O 1
ATOM 846 N N . LEU A 1 101 ? -9.395 8.292 29.867 1.00 88.81 101 LEU A N 1
ATOM 847 C CA . LEU A 1 101 ? -9.505 8.239 28.410 1.00 88.81 101 LEU A CA 1
ATOM 848 C C . LEU A 1 101 ? -10.709 7.397 27.990 1.00 88.81 101 LEU A C 1
ATOM 850 O O . LEU A 1 101 ? -11.582 7.875 27.263 1.00 88.81 101 LEU A O 1
ATOM 854 N N . GLN A 1 102 ? -10.758 6.138 28.433 1.00 93.75 102 GLN A N 1
ATOM 855 C CA . GLN A 1 102 ? -11.848 5.219 28.110 1.00 93.75 102 GLN A CA 1
ATOM 856 C C . GLN A 1 102 ? -11.857 3.996 29.031 1.00 93.75 102 GLN A C 1
ATOM 858 O O . GLN A 1 102 ? -10.810 3.474 29.397 1.00 93.75 102 GLN A O 1
ATOM 863 N N . GLU A 1 103 ? -13.045 3.475 29.330 1.00 96.00 103 GLU A N 1
ATOM 864 C CA . GLU A 1 103 ? -13.229 2.155 29.938 1.00 96.00 103 GLU A CA 1
ATOM 865 C C . GLU A 1 103 ? -13.734 1.151 28.889 1.00 96.00 103 GLU A C 1
ATOM 867 O O . GLU A 1 103 ? -14.689 1.423 28.152 1.00 96.00 103 GLU A O 1
ATOM 872 N N . ILE A 1 104 ? -13.091 -0.015 28.804 1.00 96.31 104 ILE A N 1
ATOM 873 C CA . ILE A 1 104 ? -13.387 -1.063 27.822 1.00 96.31 104 ILE A CA 1
ATOM 874 C C . ILE A 1 104 ? -13.766 -2.354 28.562 1.00 96.31 104 ILE A C 1
ATOM 876 O O . ILE A 1 104 ? -12.927 -2.907 29.273 1.00 96.31 104 ILE A O 1
ATOM 880 N N . PRO A 1 105 ? -14.995 -2.880 28.397 1.00 97.12 105 PRO A N 1
ATOM 881 C CA . PRO A 1 105 ? -15.391 -4.156 28.988 1.00 97.12 105 PRO A CA 1
ATOM 882 C C . PRO A 1 105 ? -14.463 -5.299 28.571 1.00 97.12 105 PRO A C 1
ATOM 884 O O . PRO A 1 105 ? -14.019 -5.358 27.422 1.00 97.12 105 PRO A O 1
ATOM 887 N N . PHE A 1 106 ? -14.229 -6.262 29.462 1.00 96.19 106 PHE A N 1
ATOM 888 C CA . PHE A 1 106 ? -13.333 -7.388 29.180 1.00 96.19 106 PHE A CA 1
ATOM 889 C C . PHE A 1 106 ? -13.720 -8.217 27.957 1.00 96.19 106 PHE A C 1
ATOM 891 O O . PHE A 1 106 ? -12.837 -8.697 27.246 1.00 96.19 106 PHE A O 1
ATOM 898 N N . SER A 1 107 ? -15.020 -8.380 27.692 1.00 94.56 107 SER A N 1
ATOM 899 C CA . SER A 1 107 ? -15.503 -9.060 26.484 1.00 94.56 107 SER A CA 1
ATOM 900 C C . SER A 1 107 ? -14.941 -8.425 25.218 1.00 94.56 107 SER A C 1
ATOM 902 O O . SER A 1 107 ? -14.497 -9.122 24.309 1.00 94.56 107 SER A O 1
ATOM 904 N N . ASP A 1 108 ? -14.919 -7.099 25.206 1.00 96.56 108 ASP A N 1
ATOM 905 C CA . ASP A 1 108 ? -14.604 -6.289 24.044 1.00 96.56 108 ASP A CA 1
ATOM 906 C C . ASP A 1 108 ? -13.093 -6.154 23.892 1.00 96.56 108 ASP A C 1
ATOM 908 O O . ASP A 1 108 ? -12.567 -6.338 22.796 1.00 96.56 108 ASP A O 1
ATOM 912 N N . LEU A 1 109 ? -12.380 -5.916 24.999 1.00 96.00 109 LEU A N 1
ATOM 913 C CA . LEU A 1 109 ? -10.921 -5.861 24.995 1.00 96.00 109 LEU A CA 1
ATOM 914 C C . LEU A 1 109 ? -10.318 -7.188 24.525 1.00 96.00 109 LEU A C 1
ATOM 916 O O . LEU A 1 109 ? -9.417 -7.185 23.689 1.00 96.00 109 LEU A O 1
ATOM 920 N N . LYS A 1 110 ? -10.847 -8.327 24.988 1.00 95.06 110 LYS A N 1
ATOM 921 C CA . LYS A 1 110 ? -10.403 -9.644 24.512 1.00 95.06 110 LYS A CA 1
ATOM 922 C C . LYS A 1 110 ? -10.630 -9.822 23.018 1.00 95.06 110 LYS A C 1
ATOM 924 O O . LYS A 1 110 ? -9.745 -10.318 22.330 1.00 95.06 110 LYS A O 1
ATOM 929 N N . GLU A 1 111 ? -11.798 -9.434 22.511 1.00 94.31 111 GLU A N 1
ATOM 930 C CA . GLU A 1 111 ? -12.081 -9.525 21.078 1.00 94.31 111 GLU A CA 1
ATOM 931 C C . GLU A 1 111 ? -11.099 -8.665 20.266 1.00 94.31 111 GLU A C 1
ATOM 933 O O . GLU A 1 111 ? -10.532 -9.147 19.287 1.00 94.31 111 GLU A O 1
ATOM 938 N N . ILE A 1 112 ? -10.817 -7.436 20.714 1.00 93.69 112 ILE A N 1
ATOM 939 C CA . ILE A 1 112 ? -9.821 -6.546 20.096 1.00 93.69 112 ILE A CA 1
ATOM 940 C C . ILE A 1 112 ? -8.425 -7.186 20.102 1.00 93.69 112 ILE A C 1
ATOM 942 O O . ILE A 1 112 ? -7.770 -7.210 19.061 1.00 93.69 112 ILE A O 1
ATOM 946 N N . LEU A 1 113 ? -7.984 -7.735 21.238 1.00 94.06 113 LEU A N 1
ATOM 947 C CA . LEU A 1 113 ? -6.682 -8.397 21.382 1.00 94.06 113 LEU A CA 1
ATOM 948 C C . LEU A 1 113 ? -6.554 -9.618 20.464 1.00 94.06 113 LEU A C 1
ATOM 950 O O . LEU A 1 113 ? -5.528 -9.790 19.809 1.00 94.06 113 LEU A O 1
ATOM 954 N N . PHE A 1 114 ? -7.600 -10.439 20.348 1.00 92.62 114 PHE A N 1
ATOM 955 C CA . PHE A 1 114 ? -7.595 -11.583 19.435 1.00 92.62 114 PHE A CA 1
ATOM 956 C C . PHE A 1 114 ? -7.581 -11.166 17.966 1.00 92.62 114 PHE A C 1
ATOM 958 O O . PHE A 1 114 ? -6.888 -11.794 17.167 1.00 92.62 114 PHE A O 1
ATOM 965 N N . LEU A 1 115 ? -8.313 -10.113 17.595 1.00 89.62 115 LEU A N 1
ATOM 966 C CA . LEU A 1 115 ? -8.262 -9.576 16.236 1.00 89.62 115 LEU A CA 1
ATOM 967 C C . LEU A 1 115 ? -6.883 -8.993 15.923 1.00 89.62 115 LEU A C 1
ATOM 969 O O . LEU A 1 115 ? -6.381 -9.188 14.818 1.00 89.62 115 LEU A O 1
ATOM 973 N N . TRP A 1 116 ? -6.259 -8.319 16.889 1.00 90.56 116 TRP A N 1
ATOM 974 C CA . TRP A 1 116 ? -4.898 -7.813 16.755 1.00 90.56 116 TRP A CA 1
ATOM 975 C C . TRP A 1 116 ? -3.897 -8.956 16.570 1.00 90.56 116 TRP A C 1
ATOM 977 O O . TRP A 1 116 ? -3.143 -8.959 15.600 1.00 90.56 116 TRP A O 1
ATOM 987 N N . LYS A 1 117 ? -3.970 -9.992 17.412 1.00 90.12 117 LYS A N 1
ATOM 988 C CA . LYS A 1 117 ? -3.166 -11.214 17.278 1.00 90.12 117 LYS A CA 1
ATOM 989 C C . LYS A 1 117 ? -3.352 -11.879 15.912 1.00 90.12 117 LYS A C 1
ATOM 991 O O . LYS A 1 117 ? -2.384 -12.195 15.228 1.00 90.12 117 LYS A O 1
ATOM 996 N N . ALA A 1 118 ? -4.595 -12.038 15.460 1.00 85.06 118 ALA A N 1
ATOM 997 C CA . ALA A 1 118 ? -4.886 -12.590 14.139 1.00 85.06 118 ALA A CA 1
ATOM 998 C C . ALA A 1 118 ? -4.279 -11.737 13.013 1.00 85.06 118 ALA A C 1
ATOM 1000 O O . ALA A 1 118 ? -3.739 -12.283 12.051 1.00 85.06 118 ALA A O 1
ATOM 1001 N N . PHE A 1 119 ? -4.318 -10.409 13.144 1.00 82.44 119 PHE A N 1
ATOM 1002 C CA . PHE A 1 119 ? -3.694 -9.493 12.195 1.00 82.44 119 PHE A CA 1
ATOM 1003 C C . PHE A 1 119 ? -2.163 -9.593 12.193 1.00 82.44 119 PHE A C 1
ATOM 1005 O O . PHE A 1 119 ? -1.564 -9.538 11.118 1.00 82.44 119 PHE A O 1
ATOM 1012 N N . LEU A 1 120 ? -1.528 -9.797 13.354 1.00 82.88 120 LEU A N 1
ATOM 1013 C CA . LEU A 1 120 ? -0.084 -10.040 13.468 1.00 82.88 120 LEU A CA 1
ATOM 1014 C C . LEU A 1 120 ? 0.368 -11.266 12.662 1.00 82.88 120 LEU A C 1
ATOM 1016 O O . LEU A 1 120 ? 1.418 -11.220 12.022 1.00 82.88 120 LEU A O 1
ATOM 1020 N N . HIS A 1 121 ? -0.453 -12.319 12.624 1.00 78.00 121 HIS A N 1
ATOM 1021 C CA . HIS A 1 121 ? -0.198 -13.520 11.820 1.00 78.00 121 HIS A CA 1
ATOM 1022 C C . HIS A 1 121 ? -0.654 -13.428 10.368 1.00 78.00 121 HIS A C 1
ATOM 1024 O O . HIS A 1 121 ? -0.249 -14.259 9.551 1.00 78.00 121 HIS A O 1
ATOM 1030 N N . ALA A 1 122 ? -1.517 -12.469 10.033 1.00 66.06 122 ALA A N 1
ATOM 1031 C CA . ALA A 1 122 ? -1.930 -12.272 8.658 1.00 66.06 122 ALA A CA 1
ATOM 1032 C C . ALA A 1 122 ? -0.698 -11.879 7.839 1.00 66.06 122 ALA A C 1
ATOM 1034 O O . ALA A 1 122 ? 0.014 -10.934 8.195 1.00 66.06 122 ALA A O 1
ATOM 1035 N N . ALA A 1 123 ? -0.449 -12.597 6.740 1.00 54.62 123 ALA A N 1
ATOM 1036 C CA . ALA A 1 123 ? 0.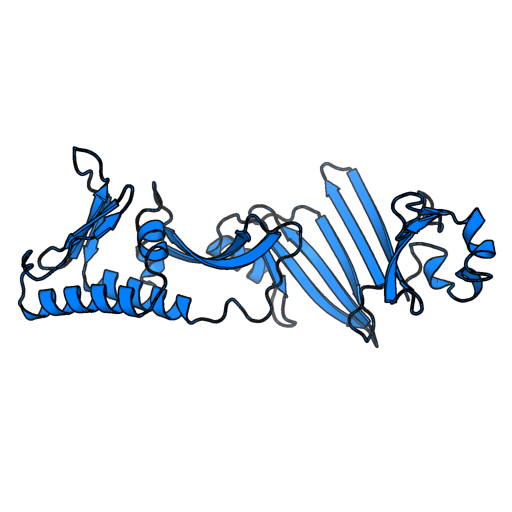567 -12.180 5.788 1.00 54.62 123 ALA A CA 1
ATOM 1037 C C . ALA A 1 123 ? 0.294 -10.706 5.430 1.00 54.62 123 ALA A C 1
ATOM 1039 O O . ALA A 1 123 ? -0.8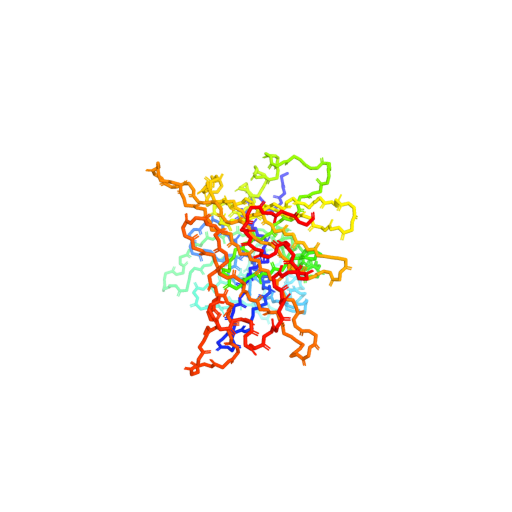60 -10.383 5.125 1.00 54.62 123 ALA A O 1
ATOM 1040 N N . PRO A 1 124 ? 1.286 -9.798 5.546 1.00 51.72 124 PRO A N 1
ATOM 1041 C CA . PRO A 1 124 ? 1.130 -8.460 4.989 1.00 51.72 124 PRO A CA 1
ATOM 1042 C C . PRO A 1 124 ? 0.789 -8.686 3.519 1.00 51.72 124 PRO A C 1
ATOM 1044 O O . PRO A 1 124 ? 1.560 -9.364 2.851 1.00 51.72 124 PRO A O 1
ATOM 1047 N N . PHE A 1 125 ? -0.413 -8.276 3.106 1.00 46.62 125 PHE A N 1
ATOM 1048 C CA . PHE A 1 125 ? -1.053 -8.570 1.817 1.00 46.62 125 PHE A CA 1
ATOM 1049 C C . PHE A 1 125 ? -0.100 -9.121 0.739 1.00 46.62 125 PHE A C 1
ATOM 1051 O O . PHE A 1 125 ? 0.857 -8.432 0.369 1.00 46.62 125 PHE A O 1
ATOM 1058 N N . ASP A 1 126 ? -0.381 -10.339 0.242 1.00 39.56 126 ASP A N 1
ATOM 1059 C CA . ASP A 1 126 ? 0.378 -10.995 -0.835 1.00 39.56 126 ASP A CA 1
ATOM 1060 C C . ASP A 1 126 ? 0.779 -9.972 -1.919 1.00 39.56 126 ASP A C 1
ATOM 1062 O O . ASP A 1 126 ? -0.079 -9.380 -2.574 1.00 39.56 126 ASP A O 1
ATOM 1066 N N . ASN A 1 127 ? 2.091 -9.789 -2.102 1.00 39.81 127 ASN A N 1
ATOM 1067 C CA . ASN A 1 127 ? 2.734 -8.989 -3.157 1.00 39.81 127 ASN A CA 1
ATOM 1068 C C . ASN A 1 127 ? 2.600 -7.456 -3.087 1.00 39.81 127 ASN A C 1
ATOM 1070 O O . ASN A 1 127 ? 2.666 -6.784 -4.115 1.00 39.81 127 ASN A O 1
ATOM 1074 N N . THR A 1 128 ? 2.503 -6.873 -1.893 1.00 41.06 128 THR A N 1
ATOM 1075 C CA . THR A 1 128 ? 2.759 -5.431 -1.724 1.00 41.06 128 THR A CA 1
ATOM 1076 C C . THR A 1 128 ? 4.260 -5.123 -1.838 1.00 41.06 128 THR A C 1
ATOM 1078 O O . THR A 1 128 ? 5.068 -5.620 -1.053 1.00 41.06 128 THR A O 1
ATOM 1081 N N . ILE A 1 129 ? 4.647 -4.302 -2.819 1.00 41.28 129 ILE A N 1
ATOM 1082 C CA . ILE A 1 129 ? 5.996 -3.729 -2.934 1.00 41.28 129 ILE A CA 1
ATOM 1083 C C . ILE A 1 129 ? 5.879 -2.238 -2.626 1.00 41.28 129 ILE A C 1
ATOM 1085 O O . ILE A 1 129 ? 5.009 -1.553 -3.151 1.00 41.28 129 ILE A O 1
ATOM 1089 N N . VAL A 1 130 ? 6.735 -1.749 -1.733 1.00 38.00 130 VAL A N 1
ATOM 1090 C CA . VAL A 1 130 ? 6.859 -0.320 -1.437 1.00 38.00 130 VAL A CA 1
ATOM 1091 C C . VAL A 1 130 ? 7.996 0.209 -2.302 1.00 38.00 130 VAL A C 1
ATOM 1093 O O . VAL A 1 130 ? 9.137 -0.223 -2.135 1.00 38.00 130 VAL A O 1
ATOM 1096 N N . ASP A 1 131 ? 7.682 1.098 -3.242 1.00 36.06 131 ASP A N 1
ATOM 1097 C CA . ASP A 1 131 ? 8.687 1.781 -4.061 1.00 36.06 131 ASP A CA 1
ATOM 1098 C C . ASP A 1 131 ? 9.409 2.884 -3.257 1.00 36.06 131 ASP A C 1
ATOM 1100 O O . ASP A 1 131 ? 8.944 3.342 -2.207 1.00 36.06 131 ASP A O 1
ATOM 1104 N N . LYS A 1 132 ? 10.561 3.328 -3.766 1.00 34.94 132 LYS A N 1
ATOM 1105 C CA . LYS A 1 132 ? 11.484 4.331 -3.213 1.00 34.94 132 LYS A CA 1
ATOM 1106 C C . LYS A 1 132 ? 10.840 5.677 -2.841 1.00 34.94 132 LYS A C 1
ATOM 1108 O O . LYS A 1 132 ? 11.472 6.452 -2.127 1.00 34.94 132 LYS A O 1
ATOM 1113 N N . TYR A 1 133 ? 9.602 5.942 -3.268 1.00 36.56 133 TYR A N 1
ATOM 1114 C CA . TYR A 1 133 ? 8.850 7.168 -2.974 1.00 36.56 133 TYR A CA 1
ATOM 1115 C C . TYR A 1 133 ? 7.762 7.033 -1.892 1.00 36.56 133 TYR A C 1
ATOM 1117 O O . TYR A 1 133 ? 7.128 8.024 -1.555 1.00 36.56 133 TYR A O 1
ATOM 1125 N N . SER A 1 134 ? 7.620 5.866 -1.247 1.00 44.81 134 SER A N 1
ATOM 1126 C CA . SER A 1 134 ? 6.726 5.664 -0.086 1.00 44.81 134 SER A CA 1
ATOM 1127 C C . SER A 1 134 ? 5.225 5.894 -0.354 1.00 44.81 134 SER A C 1
ATOM 1129 O O . SER A 1 134 ? 4.530 6.454 0.492 1.00 44.81 134 SER A O 1
ATOM 1131 N N . GLU A 1 135 ? 4.704 5.409 -1.484 1.00 53.19 135 GLU A N 1
ATOM 1132 C CA . GLU A 1 135 ? 3.258 5.355 -1.760 1.00 53.19 135 GLU A CA 1
ATOM 1133 C C . GLU A 1 135 ? 2.694 3.941 -1.532 1.00 53.19 135 GLU A C 1
ATOM 1135 O O . GLU A 1 135 ? 3.333 2.940 -1.865 1.00 53.19 135 GLU A O 1
ATOM 1140 N N . PHE A 1 136 ? 1.486 3.836 -0.966 1.00 61.53 136 PHE A N 1
ATOM 1141 C CA . PHE A 1 136 ? 0.762 2.562 -0.869 1.00 61.53 136 PHE A CA 1
ATOM 1142 C C . PHE A 1 136 ? 0.308 2.129 -2.269 1.00 61.53 136 PHE A C 1
ATOM 1144 O O . PHE A 1 136 ? -0.441 2.857 -2.908 1.00 61.53 136 PHE A O 1
ATOM 1151 N N . GLN A 1 137 ? 0.726 0.955 -2.746 1.00 67.56 137 GLN A N 1
ATOM 1152 C CA . GLN A 1 137 ? 0.354 0.442 -4.070 1.00 67.56 137 GLN A CA 1
ATOM 1153 C C . GLN A 1 137 ? -0.661 -0.701 -3.964 1.00 67.56 137 GLN A C 1
ATOM 1155 O O . GLN A 1 137 ? -0.464 -1.648 -3.199 1.00 67.56 137 GLN A O 1
ATOM 1160 N N . TYR A 1 138 ? -1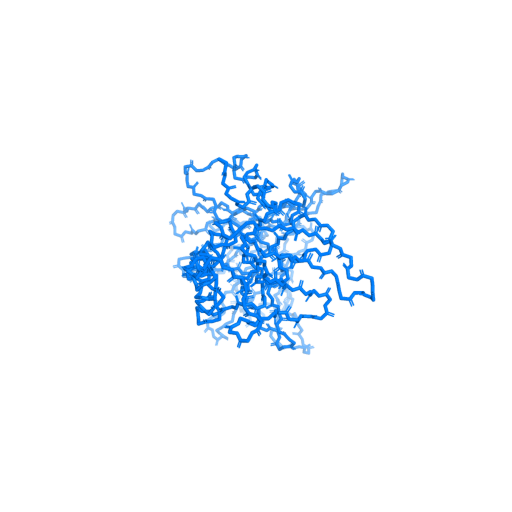.730 -0.645 -4.761 1.00 71.06 138 TYR A N 1
ATOM 1161 C CA . TYR A 1 138 ? -2.739 -1.701 -4.850 1.00 71.06 138 TYR A CA 1
ATOM 1162 C C . TYR A 1 138 ? -2.927 -2.177 -6.291 1.00 71.06 138 TYR A C 1
ATOM 1164 O O . TYR A 1 138 ? -3.313 -1.399 -7.161 1.00 71.06 138 TYR A O 1
ATOM 1172 N N . PHE A 1 139 ? -2.716 -3.472 -6.531 1.00 76.62 139 PHE A N 1
ATOM 1173 C CA . PHE A 1 139 ? -2.915 -4.097 -7.840 1.00 76.62 139 PHE A CA 1
ATOM 1174 C C . PHE A 1 139 ? -4.377 -4.529 -8.020 1.00 76.62 139 PHE A C 1
ATOM 1176 O O . PHE A 1 139 ? -4.847 -5.449 -7.347 1.00 76.62 139 PHE A O 1
ATOM 1183 N N . ILE A 1 140 ? -5.090 -3.873 -8.938 1.00 80.25 140 ILE A N 1
ATOM 1184 C CA . ILE A 1 140 ? -6.494 -4.148 -9.266 1.00 80.25 140 ILE A CA 1
ATOM 1185 C C . ILE A 1 140 ? -6.607 -5.487 -10.004 1.00 80.25 140 ILE A C 1
ATOM 1187 O O . ILE A 1 140 ? -5.893 -5.733 -10.980 1.00 80.25 140 ILE A O 1
ATOM 1191 N N . LYS A 1 141 ? -7.558 -6.333 -9.599 1.00 76.25 141 LYS A N 1
ATOM 1192 C CA . LYS A 1 141 ? -7.882 -7.578 -10.315 1.00 76.25 141 LYS A CA 1
ATOM 1193 C C . LYS A 1 141 ? -8.853 -7.340 -11.466 1.00 76.25 141 LYS A C 1
ATOM 1195 O O . LYS A 1 141 ? -9.660 -6.421 -11.434 1.00 76.25 141 LYS A O 1
ATOM 1200 N N . GLU A 1 142 ? -8.863 -8.248 -12.443 1.00 75.00 142 GLU A N 1
ATOM 1201 C CA . GLU A 1 142 ? -9.699 -8.142 -13.657 1.00 75.00 142 GLU A CA 1
ATOM 1202 C C . GLU A 1 142 ? -11.201 -7.920 -13.396 1.00 75.00 142 GLU A C 1
ATOM 1204 O O . GLU A 1 142 ? -11.897 -7.357 -14.237 1.00 75.00 142 GLU A O 1
ATOM 1209 N N . TYR A 1 143 ? -11.714 -8.379 -12.253 1.00 75.06 143 TYR A N 1
ATOM 1210 C CA . TYR A 1 143 ? -13.129 -8.289 -11.885 1.00 75.06 143 TYR A CA 1
ATOM 1211 C C . TYR A 1 143 ? -13.442 -7.158 -10.893 1.00 75.06 143 TYR A C 1
ATOM 1213 O O . TYR A 1 143 ? -14.600 -6.999 -10.509 1.00 75.06 143 TYR A O 1
ATOM 1221 N N . GLU A 1 144 ? -12.434 -6.418 -10.432 1.00 75.50 144 GLU A N 1
ATOM 1222 C CA . GLU A 1 144 ? -12.590 -5.347 -9.449 1.00 75.50 144 GLU A CA 1
ATOM 1223 C C . GLU A 1 144 ? -12.795 -4.003 -10.157 1.00 75.50 144 GLU A C 1
ATOM 1225 O O . GLU A 1 144 ? -12.103 -3.663 -11.118 1.00 75.50 144 GLU A O 1
ATOM 1230 N N . SER A 1 145 ? -13.765 -3.222 -9.679 1.00 83.56 145 SER A N 1
ATOM 1231 C CA . SER A 1 145 ? -13.978 -1.854 -10.146 1.00 83.56 145 SER A CA 1
ATOM 1232 C C . SER A 1 145 ? -13.034 -0.899 -9.424 1.00 83.56 145 SER A C 1
ATOM 1234 O O . SER A 1 145 ? -12.973 -0.882 -8.196 1.00 83.56 145 SER A O 1
ATOM 1236 N N . GLU A 1 146 ? -12.351 -0.048 -10.184 1.00 81.62 146 GLU A N 1
ATOM 1237 C CA . GLU A 1 146 ? -11.495 1.012 -9.645 1.00 81.62 146 GLU A CA 1
ATOM 1238 C C . GLU A 1 146 ? -12.255 1.915 -8.662 1.00 81.62 146 GLU A C 1
ATOM 1240 O O . GLU A 1 146 ? -11.771 2.168 -7.566 1.00 81.62 146 GLU A O 1
ATOM 1245 N N . GLU A 1 147 ? -13.487 2.317 -8.991 1.00 83.31 147 GLU A N 1
ATOM 1246 C CA . GLU A 1 147 ? -14.317 3.168 -8.127 1.00 83.31 147 GLU A CA 1
ATOM 1247 C C . GLU A 1 147 ? -14.659 2.485 -6.790 1.00 83.31 147 GLU A C 1
ATOM 1249 O O . GLU A 1 147 ? -14.626 3.119 -5.732 1.00 83.31 147 GLU A O 1
ATOM 1254 N N . GLU A 1 148 ? -14.941 1.178 -6.818 1.00 79.00 148 GLU A N 1
ATOM 1255 C CA . GLU A 1 148 ? -15.235 0.398 -5.611 1.00 79.00 148 GLU A CA 1
ATOM 1256 C C . GLU A 1 148 ? -13.992 0.257 -4.728 1.00 79.00 148 GLU A C 1
ATOM 1258 O O . GLU A 1 148 ? -14.083 0.426 -3.509 1.00 79.00 148 GLU A O 1
ATOM 1263 N N . ILE A 1 149 ? -12.828 0.008 -5.339 1.00 78.56 149 ILE A N 1
ATOM 1264 C CA . ILE A 1 149 ? -11.545 -0.091 -4.640 1.00 78.56 149 ILE A CA 1
ATOM 1265 C C . ILE A 1 149 ? -11.151 1.257 -4.040 1.00 78.56 149 ILE A C 1
ATOM 1267 O O . ILE A 1 149 ? -10.870 1.308 -2.846 1.00 78.56 149 ILE A O 1
ATOM 1271 N N . VAL A 1 150 ? -11.208 2.357 -4.797 1.00 76.75 150 VAL A N 1
ATOM 1272 C CA . VAL A 1 150 ? -10.962 3.710 -4.268 1.00 76.75 150 VAL A CA 1
ATOM 1273 C C . VAL A 1 150 ? -11.875 3.974 -3.076 1.00 76.75 150 VAL A C 1
ATOM 1275 O O . VAL A 1 150 ? -11.398 4.354 -2.010 1.00 76.75 150 VAL A O 1
ATOM 1278 N N . SER A 1 151 ? -13.180 3.722 -3.210 1.00 74.81 151 SER A N 1
ATOM 1279 C CA . SER A 1 151 ? -14.138 3.941 -2.122 1.00 74.81 151 SER A CA 1
ATOM 1280 C C . SER A 1 151 ? -13.795 3.116 -0.877 1.00 74.81 151 SER A C 1
ATOM 1282 O O . SER A 1 151 ? -13.802 3.639 0.242 1.00 74.81 151 SER A O 1
ATOM 1284 N N . ALA A 1 152 ? -13.433 1.844 -1.055 1.00 66.50 152 ALA A N 1
ATOM 1285 C CA . ALA A 1 152 ? -13.039 0.955 0.030 1.00 66.50 152 ALA A CA 1
ATOM 1286 C C . ALA A 1 152 ? -11.722 1.389 0.695 1.00 66.50 152 ALA A C 1
ATOM 1288 O O . ALA A 1 152 ? -11.651 1.428 1.926 1.00 66.50 152 ALA A O 1
ATOM 1289 N N . LEU A 1 153 ? -10.708 1.763 -0.088 1.00 66.56 153 LEU A N 1
ATOM 1290 C CA . LEU A 1 153 ? -9.410 2.226 0.405 1.00 66.56 153 LEU A CA 1
ATOM 1291 C C . LEU A 1 153 ? -9.551 3.556 1.146 1.00 66.56 153 LEU A C 1
ATOM 1293 O O . LEU A 1 153 ? -9.067 3.687 2.265 1.00 66.56 153 LEU A O 1
ATOM 1297 N N . VAL A 1 154 ? -10.306 4.510 0.604 1.00 68.31 154 VAL A N 1
ATOM 1298 C CA . VAL A 1 154 ? -10.586 5.794 1.265 1.00 68.31 154 VAL A CA 1
ATOM 1299 C C . VAL A 1 154 ? -11.371 5.593 2.557 1.00 68.31 154 VAL A C 1
ATOM 1301 O O . VAL A 1 154 ? -11.072 6.230 3.567 1.00 68.31 154 VAL A O 1
ATOM 1304 N N . LYS A 1 155 ? -12.348 4.680 2.573 1.00 62.66 155 LYS A N 1
ATOM 1305 C CA . LYS A 1 155 ? -13.095 4.342 3.790 1.00 62.66 155 LYS A CA 1
ATOM 1306 C C . LYS A 1 155 ? -12.209 3.679 4.849 1.00 62.66 155 LYS A C 1
ATOM 1308 O O . LYS A 1 155 ? -12.416 3.931 6.029 1.00 62.66 155 LYS A O 1
ATOM 1313 N N . THR A 1 156 ? -11.269 2.832 4.440 1.00 54.56 156 THR A N 1
ATOM 1314 C CA . THR A 1 156 ? -10.436 2.027 5.351 1.00 54.56 156 THR A CA 1
ATOM 1315 C C . THR A 1 156 ? -9.237 2.809 5.880 1.00 54.56 156 THR A C 1
ATOM 1317 O O . THR A 1 156 ? -8.941 2.767 7.071 1.00 54.56 156 THR A O 1
ATOM 1320 N N . PHE A 1 157 ? -8.561 3.545 5.001 1.00 56.25 157 PHE A N 1
ATOM 1321 C CA . PHE A 1 157 ? -7.296 4.223 5.281 1.00 56.25 157 PHE A CA 1
ATOM 1322 C C . PHE A 1 157 ? -7.448 5.729 5.479 1.00 56.25 157 PHE A C 1
ATOM 1324 O O . PHE A 1 157 ? -6.528 6.369 5.974 1.00 56.25 157 PHE A O 1
ATOM 1331 N N . HIS A 1 158 ? -8.627 6.276 5.174 1.00 52.19 158 HIS A N 1
ATOM 1332 C CA . HIS A 1 158 ? -9.045 7.617 5.548 1.00 52.19 158 HIS A CA 1
ATOM 1333 C C . HIS A 1 158 ? -8.024 8.719 5.239 1.00 52.19 158 HIS A C 1
ATOM 1335 O O . HIS A 1 158 ? -7.570 9.424 6.142 1.00 52.19 158 HIS A O 1
ATOM 1341 N N . GLU A 1 159 ? -7.763 8.886 3.943 1.00 59.97 159 GLU A N 1
ATOM 1342 C CA . GLU A 1 159 ? -6.935 9.945 3.350 1.00 59.97 159 GLU A CA 1
ATOM 1343 C C . GLU A 1 159 ? -5.415 9.684 3.293 1.00 59.97 159 GLU A C 1
ATOM 1345 O O . GLU A 1 159 ? -4.635 10.630 3.258 1.00 59.97 159 GLU A O 1
ATOM 1350 N N . ILE A 1 160 ? -4.982 8.419 3.245 1.00 62.22 160 ILE A N 1
ATOM 1351 C CA . ILE A 1 160 ? -3.608 8.069 2.831 1.00 62.22 160 ILE A CA 1
ATOM 1352 C C . ILE A 1 160 ? -3.477 8.232 1.309 1.00 62.22 160 ILE A C 1
ATOM 1354 O O . ILE A 1 160 ? -4.442 7.970 0.589 1.00 62.22 160 ILE A O 1
ATOM 1358 N N . ASP A 1 161 ? -2.297 8.651 0.849 1.00 68.56 161 ASP A N 1
ATOM 1359 C CA . ASP A 1 161 ? -1.956 8.709 -0.572 1.00 68.56 161 ASP A CA 1
ATOM 1360 C C . ASP A 1 161 ? -1.628 7.299 -1.089 1.00 68.56 161 ASP A C 1
ATOM 1362 O O . ASP A 1 161 ? -0.888 6.538 -0.451 1.00 68.56 161 ASP A O 1
ATOM 1366 N N . PHE A 1 162 ? -2.213 6.919 -2.220 1.00 71.62 162 PHE A N 1
ATOM 1367 C CA . PHE A 1 162 ? -2.042 5.591 -2.792 1.00 71.62 162 PHE A CA 1
ATOM 1368 C C . PHE A 1 162 ? -2.032 5.591 -4.311 1.00 71.62 162 PHE A C 1
ATOM 1370 O O . PHE A 1 162 ? -2.678 6.405 -4.956 1.00 71.62 162 PHE A O 1
ATOM 1377 N N . SER A 1 163 ? -1.375 4.585 -4.866 1.00 75.94 163 SER A N 1
ATOM 1378 C CA . SER A 1 163 ? -1.355 4.284 -6.284 1.00 75.94 163 SER A CA 1
ATOM 1379 C C . SER A 1 163 ? -2.169 3.018 -6.563 1.00 75.94 163 SER A C 1
ATOM 1381 O O . SER A 1 163 ? -1.992 1.981 -5.919 1.00 75.94 163 SER A O 1
ATOM 1383 N N . LEU A 1 164 ? -3.087 3.091 -7.524 1.00 81.12 164 LEU A N 1
ATOM 1384 C CA . LEU A 1 164 ? -3.796 1.929 -8.053 1.00 81.12 164 LEU A CA 1
ATOM 1385 C C . LEU A 1 164 ? -3.135 1.464 -9.338 1.00 81.12 164 LEU A C 1
ATOM 1387 O O . LEU A 1 164 ? -3.012 2.248 -10.271 1.00 81.12 164 LEU A O 1
ATOM 1391 N N . ILE A 1 165 ? -2.779 0.186 -9.405 1.00 82.75 165 ILE A N 1
ATOM 1392 C CA . ILE A 1 165 ? -2.075 -0.402 -10.538 1.00 82.75 165 ILE A CA 1
ATOM 1393 C C . ILE A 1 165 ? -2.996 -1.392 -11.242 1.00 82.75 165 ILE A C 1
ATOM 1395 O O . ILE A 1 165 ? -3.442 -2.376 -10.652 1.00 82.75 165 ILE A O 1
ATOM 1399 N N . ARG A 1 166 ? -3.270 -1.162 -12.524 1.00 86.12 166 ARG A N 1
ATOM 1400 C CA . ARG A 1 166 ? -3.911 -2.143 -13.403 1.00 86.12 166 ARG A CA 1
ATOM 1401 C C . ARG A 1 166 ? -2.860 -2.803 -14.275 1.00 86.12 166 ARG A C 1
ATOM 1403 O O . ARG A 1 166 ? -2.103 -2.120 -14.959 1.00 86.12 166 ARG A O 1
ATOM 1410 N N . THR A 1 167 ? -2.867 -4.127 -14.295 1.00 85.75 167 THR A N 1
ATOM 1411 C CA . THR A 1 167 ? -1.951 -4.917 -15.115 1.00 85.75 167 THR A CA 1
ATOM 1412 C C . THR A 1 167 ? -2.682 -5.515 -16.310 1.00 85.75 167 THR A C 1
ATOM 1414 O O . THR A 1 167 ? -3.738 -6.125 -16.164 1.00 85.75 167 THR A O 1
ATOM 1417 N N . GLU A 1 168 ? -2.092 -5.385 -17.493 1.00 89.94 168 GLU A N 1
ATOM 1418 C CA . GLU A 1 168 ? -2.565 -5.986 -18.736 1.00 89.94 168 GLU A CA 1
ATOM 1419 C C . GLU A 1 168 ? -1.428 -6.770 -19.395 1.00 89.94 168 GLU A C 1
ATOM 1421 O O . GLU A 1 168 ? -0.310 -6.278 -19.528 1.00 89.94 168 GLU A O 1
ATOM 1426 N N . ASN A 1 169 ? -1.707 -7.991 -19.851 1.00 88.12 169 ASN A N 1
ATOM 1427 C CA . ASN A 1 169 ? -0.744 -8.770 -20.628 1.00 88.12 169 ASN A CA 1
ATOM 1428 C C . ASN A 1 169 ? -1.011 -8.567 -22.123 1.00 88.12 169 ASN A C 1
ATOM 1430 O O . ASN A 1 169 ? -2.094 -8.885 -22.617 1.00 88.12 169 ASN A O 1
ATOM 1434 N N . ILE A 1 170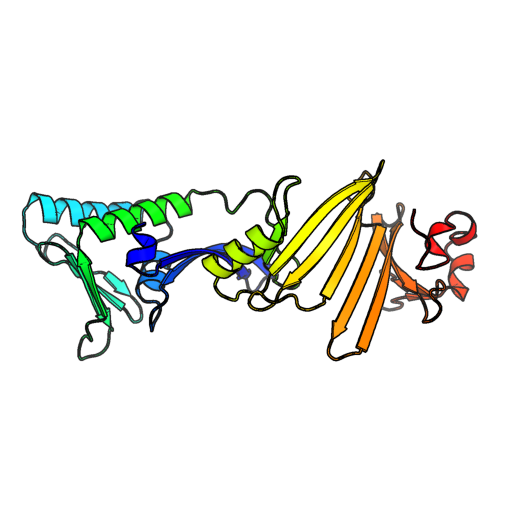 ? -0.019 -8.061 -22.855 1.00 85.50 170 ILE A N 1
ATOM 1435 C CA . ILE A 1 170 ? -0.106 -7.757 -24.286 1.00 85.50 170 ILE A CA 1
ATOM 1436 C C . ILE A 1 170 ? 0.964 -8.568 -25.017 1.00 85.50 170 ILE A C 1
ATOM 1438 O O . ILE A 1 170 ? 2.117 -8.162 -25.147 1.00 85.50 170 ILE A O 1
ATOM 1442 N N . GLY A 1 171 ? 0.582 -9.752 -25.500 1.00 86.69 171 GLY A N 1
ATOM 1443 C CA . GLY A 1 171 ? 1.523 -10.667 -26.145 1.00 86.69 171 GLY A CA 1
ATOM 1444 C C . GLY A 1 171 ? 2.612 -11.127 -25.173 1.00 86.69 171 GLY A C 1
ATOM 1445 O O . GLY A 1 171 ? 2.307 -11.806 -24.199 1.00 86.69 171 GLY A O 1
ATOM 1446 N N . GLY A 1 172 ? 3.869 -10.776 -25.462 1.00 87.19 172 GLY A N 1
ATOM 1447 C CA . GLY A 1 172 ? 5.035 -11.064 -24.614 1.00 87.19 172 GLY A CA 1
ATOM 1448 C C . GLY A 1 172 ? 5.443 -9.909 -23.693 1.00 87.19 172 GLY A C 1
ATOM 1449 O O . GLY A 1 172 ? 6.607 -9.811 -23.316 1.00 87.19 172 GLY A O 1
ATOM 1450 N N . TYR A 1 173 ? 4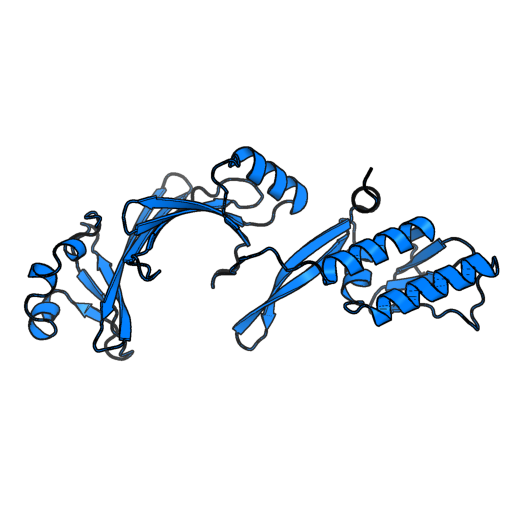.523 -8.989 -23.408 1.00 90.00 173 TYR A N 1
ATOM 1451 C CA . TYR A 1 173 ? 4.780 -7.833 -22.559 1.00 90.00 173 TYR A CA 1
ATOM 1452 C C . TYR A 1 173 ? 3.735 -7.735 -21.458 1.00 90.00 173 TYR A C 1
ATOM 1454 O O . TYR A 1 173 ? 2.556 -8.032 -21.681 1.00 90.00 173 TYR A O 1
ATOM 1462 N N . ARG A 1 174 ? 4.160 -7.259 -20.289 1.00 90.19 174 ARG A N 1
ATOM 1463 C CA . ARG A 1 174 ? 3.268 -6.858 -19.203 1.00 90.19 174 ARG A CA 1
ATOM 1464 C C . ARG A 1 174 ? 3.208 -5.342 -19.166 1.00 90.19 174 ARG A C 1
ATOM 1466 O O . ARG A 1 174 ? 4.233 -4.683 -19.043 1.00 90.19 174 ARG A O 1
ATOM 1473 N N . LYS A 1 175 ? 2.013 -4.790 -19.293 1.00 90.50 175 LYS A N 1
ATOM 1474 C CA . LYS A 1 175 ? 1.747 -3.363 -19.181 1.00 90.50 175 LYS A CA 1
ATOM 1475 C C . LYS A 1 175 ? 1.131 -3.082 -17.823 1.00 90.50 175 LYS A C 1
ATOM 1477 O O . LYS A 1 175 ? 0.202 -3.772 -17.417 1.00 90.50 175 LYS A O 1
ATOM 1482 N N . GLU A 1 176 ? 1.630 -2.069 -17.142 1.00 89.06 176 GLU A N 1
ATOM 1483 C CA . GLU A 1 176 ? 1.077 -1.582 -15.886 1.00 89.06 176 GLU A CA 1
ATOM 1484 C C . GLU A 1 176 ? 0.656 -0.129 -16.057 1.00 89.06 176 GLU A C 1
ATOM 1486 O O . GLU A 1 176 ? 1.388 0.682 -16.619 1.00 89.06 176 GLU A O 1
ATOM 1491 N N . PHE A 1 177 ? -0.546 0.183 -15.593 1.00 88.94 177 PHE A N 1
ATOM 1492 C CA . PHE A 1 177 ? -1.063 1.538 -15.513 1.00 88.94 177 PHE A CA 1
ATOM 1493 C C . PHE A 1 177 ? -1.261 1.874 -14.045 1.00 88.94 177 PHE A C 1
ATOM 1495 O O . PHE A 1 177 ? -2.113 1.266 -13.398 1.00 88.94 177 PHE A O 1
ATOM 1502 N N . SER A 1 178 ? -0.476 2.812 -13.535 1.00 83.81 178 SER A N 1
ATOM 1503 C CA . SER A 1 178 ? -0.608 3.353 -12.191 1.00 83.81 178 SER A CA 1
ATOM 1504 C C . SER A 1 178 ? -1.362 4.675 -12.229 1.00 83.81 178 SER A C 1
ATOM 1506 O O . SER A 1 178 ? -1.045 5.552 -13.035 1.00 83.81 178 SER A O 1
ATOM 1508 N N . THR A 1 179 ? -2.315 4.831 -11.322 1.00 83.19 179 THR A N 1
ATOM 1509 C CA . THR A 1 179 ? -3.005 6.094 -11.057 1.00 83.19 179 THR A CA 1
ATOM 1510 C C . THR A 1 179 ? -2.772 6.471 -9.605 1.00 83.19 179 THR A C 1
ATOM 1512 O O . THR A 1 179 ? -3.121 5.686 -8.719 1.00 83.19 179 THR A O 1
ATOM 1515 N N . ALA A 1 180 ? -2.232 7.662 -9.357 1.00 77.00 180 ALA A N 1
ATOM 1516 C CA . ALA A 1 180 ? -2.027 8.158 -8.002 1.00 77.00 180 ALA A CA 1
ATOM 1517 C C . ALA A 1 180 ? -3.266 8.893 -7.471 1.00 77.00 180 ALA A C 1
ATOM 1519 O O . ALA A 1 180 ? -3.980 9.598 -8.195 1.00 77.00 180 ALA A O 1
ATOM 1520 N N . TYR A 1 181 ? -3.514 8.719 -6.180 1.00 78.00 181 TYR A N 1
ATOM 1521 C CA . TYR A 1 181 ? -4.583 9.357 -5.436 1.00 78.00 181 TYR A CA 1
ATOM 1522 C C . TYR A 1 181 ? -4.029 9.982 -4.161 1.00 78.00 181 TYR A C 1
ATOM 1524 O O . TYR A 1 181 ? -3.538 9.244 -3.306 1.00 78.00 181 TYR A O 1
ATOM 1532 N N . SER A 1 182 ? -4.237 11.283 -3.951 1.00 71.44 182 SER A N 1
ATOM 1533 C CA . SER A 1 182 ? -4.010 11.937 -2.667 1.00 71.44 182 SER A CA 1
ATOM 1534 C C . SER A 1 182 ? -5.321 12.147 -1.947 1.00 71.44 182 SER A C 1
ATOM 1536 O O . SER A 1 182 ? -6.303 12.689 -2.472 1.00 71.44 182 SER A O 1
ATOM 1538 N N . LYS A 1 183 ? -5.359 11.707 -0.690 1.00 68.88 183 LYS A N 1
ATOM 1539 C CA . LYS A 1 183 ? -6.532 11.851 0.184 1.00 68.88 183 LYS A CA 1
ATOM 1540 C C . LYS A 1 183 ? -7.834 11.343 -0.450 1.00 68.88 183 LYS A C 1
ATOM 1542 O O . LYS A 1 183 ? -8.915 11.888 -0.215 1.00 68.88 183 LYS A O 1
ATOM 1547 N N . GLY A 1 184 ? -7.733 10.305 -1.280 1.00 66.25 184 GLY A N 1
ATOM 1548 C CA . GLY A 1 184 ? -8.868 9.720 -1.992 1.00 66.25 184 GLY A CA 1
ATOM 1549 C C . GLY A 1 184 ? -9.355 10.477 -3.223 1.00 66.25 184 GLY A C 1
ATOM 1550 O O . GLY A 1 184 ? -10.404 10.130 -3.765 1.00 66.25 184 GLY A O 1
ATOM 1551 N N . LYS A 1 185 ? -8.632 11.503 -3.670 1.00 75.50 185 LYS A N 1
ATOM 1552 C CA . LYS A 1 185 ? -8.864 12.181 -4.946 1.00 75.50 185 LYS A CA 1
ATOM 1553 C C . LYS A 1 185 ? -7.756 11.797 -5.906 1.00 75.50 185 LYS A C 1
ATOM 1555 O O . LYS A 1 185 ? -6.628 11.649 -5.479 1.00 75.50 185 LYS A O 1
ATOM 1560 N N . ASN A 1 186 ? -8.098 11.618 -7.175 1.00 76.50 186 ASN A N 1
ATOM 1561 C CA . ASN A 1 186 ? -7.106 11.387 -8.217 1.00 76.50 186 ASN A CA 1
ATOM 1562 C C . ASN A 1 186 ? -6.210 12.635 -8.319 1.00 76.50 186 ASN A C 1
ATOM 1564 O O . ASN A 1 186 ? -6.740 13.743 -8.442 1.00 76.50 186 ASN A O 1
ATOM 1568 N N . ASP A 1 187 ? -4.894 12.442 -8.240 1.00 71.50 187 ASP A N 1
ATOM 1569 C CA . ASP A 1 187 ? -3.893 13.523 -8.286 1.00 71.50 187 ASP A CA 1
ATOM 1570 C C . ASP A 1 187 ? -3.557 13.976 -9.701 1.00 71.50 187 ASP A C 1
ATOM 1572 O O . ASP A 1 187 ? -2.667 14.794 -9.912 1.00 71.50 187 ASP A O 1
ATOM 1576 N N . GLU A 1 188 ? -4.277 13.421 -10.671 1.00 75.06 188 GLU A N 1
ATOM 1577 C CA . GLU A 1 188 ? -4.085 13.614 -12.097 1.00 75.06 188 GLU A CA 1
ATOM 1578 C C . GLU A 1 188 ? -2.647 13.262 -12.530 1.00 75.06 188 GLU A C 1
ATOM 1580 O O . GLU A 1 188 ? -2.137 13.760 -13.535 1.00 75.06 188 GLU A O 1
ATOM 1585 N N . PHE A 1 189 ? -2.023 12.355 -11.770 1.00 73.62 189 PHE A N 1
ATOM 1586 C CA . PHE A 1 189 ? -0.728 11.749 -12.034 1.00 73.62 189 PHE A CA 1
ATOM 1587 C C . PHE A 1 189 ? -0.915 10.292 -12.456 1.00 73.62 189 PHE A C 1
ATOM 1589 O O . PHE A 1 189 ? -1.491 9.475 -11.726 1.00 73.62 189 PHE A O 1
ATOM 1596 N N . TYR A 1 190 ? -0.410 9.974 -13.643 1.00 78.25 190 TYR A N 1
ATOM 1597 C CA . TYR A 1 190 ? -0.529 8.664 -14.263 1.00 78.25 190 TYR A CA 1
ATOM 1598 C C . TYR A 1 190 ? 0.845 8.155 -14.678 1.00 78.25 190 TYR A C 1
ATOM 1600 O O . TYR A 1 190 ? 1.634 8.882 -15.280 1.00 78.25 190 TYR A O 1
ATOM 1608 N N . LEU A 1 191 ? 1.105 6.878 -14.415 1.00 79.62 191 LEU A N 1
ATOM 1609 C CA . LEU A 1 191 ? 2.310 6.190 -14.860 1.00 79.62 191 LEU A CA 1
ATOM 1610 C C . LEU A 1 191 ? 1.915 5.002 -15.728 1.00 79.62 191 LEU A C 1
ATOM 1612 O O . LEU A 1 191 ? 1.114 4.166 -15.323 1.00 79.62 191 LEU A O 1
ATOM 1616 N N . THR A 1 192 ? 2.477 4.900 -16.923 1.00 86.00 192 THR A N 1
ATOM 1617 C CA . THR A 1 192 ? 2.353 3.708 -17.763 1.00 86.00 192 THR A CA 1
ATOM 1618 C C . THR A 1 192 ? 3.711 3.049 -17.902 1.00 86.00 192 THR A C 1
ATOM 1620 O O . THR A 1 192 ? 4.593 3.609 -18.547 1.00 86.00 192 THR A O 1
ATOM 1623 N N . SER A 1 193 ? 3.849 1.832 -17.393 1.00 87.31 193 SER A N 1
ATOM 1624 C CA . SER A 1 193 ? 5.085 1.051 -17.460 1.00 87.31 193 SER A CA 1
ATOM 1625 C C . SER A 1 193 ? 4.898 -0.178 -18.345 1.00 87.31 193 SER A C 1
ATOM 1627 O O . SER A 1 193 ? 3.827 -0.789 -18.376 1.00 87.31 193 SER A O 1
ATOM 1629 N N . LEU A 1 194 ? 5.932 -0.550 -19.098 1.00 88.62 194 LEU A N 1
ATOM 1630 C CA . LEU A 1 194 ? 5.958 -1.777 -19.897 1.00 88.62 194 LEU A CA 1
ATOM 1631 C C . LEU A 1 194 ? 7.151 -2.629 -19.485 1.00 88.62 194 LEU A C 1
ATOM 1633 O O . LEU A 1 194 ? 8.280 -2.138 -19.420 1.00 88.62 194 LEU A O 1
ATOM 1637 N N . TYR A 1 195 ? 6.894 -3.914 -19.286 1.00 87.25 195 TYR A N 1
ATOM 1638 C CA . TYR A 1 195 ? 7.872 -4.925 -18.920 1.00 87.25 195 TYR A CA 1
ATOM 1639 C C . TYR A 1 195 ? 7.964 -5.989 -20.016 1.00 87.25 195 TYR A C 1
ATOM 1641 O O . TYR A 1 195 ? 6.954 -6.357 -20.624 1.00 87.25 195 TYR A O 1
ATOM 1649 N N . ASP A 1 196 ? 9.175 -6.476 -20.279 1.00 85.81 196 ASP A N 1
ATOM 1650 C CA . ASP A 1 196 ? 9.430 -7.588 -21.198 1.00 85.81 196 ASP A CA 1
ATOM 1651 C C . ASP A 1 196 ? 9.113 -8.964 -20.568 1.00 85.81 196 ASP A C 1
ATOM 1653 O O . ASP A 1 196 ? 8.716 -9.073 -19.409 1.00 85.81 196 ASP A O 1
ATOM 1657 N N . ASN A 1 197 ? 9.324 -10.045 -21.330 1.00 86.69 197 ASN A N 1
ATOM 1658 C CA . ASN A 1 197 ? 9.120 -11.429 -20.868 1.00 86.69 197 ASN A CA 1
ATOM 1659 C C . ASN A 1 197 ? 10.020 -11.858 -19.690 1.00 86.69 197 ASN A C 1
ATOM 1661 O O . ASN A 1 197 ? 9.821 -12.942 -19.145 1.00 86.69 197 ASN A O 1
ATOM 1665 N N . ASN A 1 198 ? 11.038 -11.069 -19.343 1.00 82.06 198 ASN A N 1
ATOM 1666 C CA . ASN A 1 198 ? 11.948 -11.325 -18.230 1.00 82.06 198 ASN A CA 1
ATOM 1667 C C . ASN A 1 198 ? 11.652 -10.406 -17.034 1.00 82.06 198 ASN A C 1
ATOM 1669 O O . ASN A 1 198 ? 12.530 -10.230 -16.188 1.00 82.06 198 ASN A O 1
ATOM 1673 N N . ASP A 1 199 ? 10.462 -9.795 -16.988 1.00 77.94 199 ASP A N 1
ATOM 1674 C CA . ASP A 1 199 ? 10.045 -8.821 -15.973 1.00 77.94 199 ASP A CA 1
ATOM 1675 C C . ASP A 1 199 ? 10.944 -7.574 -15.901 1.00 77.94 199 ASP A C 1
ATOM 1677 O O . ASP A 1 199 ? 11.019 -6.897 -14.873 1.00 77.94 199 ASP A O 1
ATOM 1681 N N . ARG A 1 200 ? 11.634 -7.227 -16.994 1.00 80.69 200 ARG A N 1
ATOM 1682 C CA . ARG A 1 200 ? 12.460 -6.016 -17.058 1.00 80.69 200 ARG A CA 1
ATOM 1683 C C . ARG A 1 200 ? 11.637 -4.871 -17.604 1.00 80.69 200 ARG A C 1
ATOM 1685 O O . ARG A 1 200 ? 11.071 -4.984 -18.687 1.00 80.69 200 ARG A O 1
ATOM 1692 N N . MET A 1 201 ? 11.616 -3.756 -16.883 1.00 80.12 201 MET A N 1
ATOM 1693 C CA . MET A 1 201 ? 11.009 -2.525 -17.377 1.00 80.12 201 MET A CA 1
ATOM 1694 C C . MET A 1 201 ? 11.788 -2.029 -18.597 1.00 80.12 201 MET A C 1
ATOM 1696 O O . MET A 1 201 ? 13.013 -1.950 -18.555 1.00 80.12 201 MET A O 1
ATOM 1700 N N . ILE A 1 202 ? 11.080 -1.729 -19.684 1.00 85.56 202 ILE A N 1
ATOM 1701 C CA . ILE A 1 202 ? 11.644 -1.290 -20.974 1.00 85.56 202 ILE A CA 1
ATOM 1702 C C . ILE A 1 202 ? 11.088 0.060 -21.436 1.00 85.56 202 ILE A C 1
ATOM 1704 O O . ILE A 1 202 ? 11.624 0.670 -22.368 1.00 85.56 202 ILE A O 1
ATOM 1708 N N . TYR A 1 203 ? 10.015 0.516 -20.797 1.00 87.56 203 TYR A N 1
ATOM 1709 C CA . TYR A 1 203 ? 9.314 1.755 -21.094 1.00 87.56 203 TYR A CA 1
ATOM 1710 C C . TYR A 1 203 ? 8.605 2.251 -19.840 1.00 87.56 203 TYR A C 1
ATOM 1712 O O . TYR A 1 203 ? 8.011 1.449 -19.117 1.00 87.56 203 TYR A O 1
ATOM 1720 N N . GLU A 1 204 ? 8.609 3.560 -19.653 1.00 84.94 204 GLU A N 1
ATOM 1721 C CA . GLU A 1 204 ? 7.808 4.268 -18.671 1.00 84.94 204 GLU A CA 1
ATOM 1722 C C . GLU A 1 204 ? 7.327 5.586 -19.290 1.00 84.94 204 GLU A C 1
ATOM 1724 O O . GLU A 1 204 ? 8.081 6.282 -19.974 1.00 84.94 204 GLU A O 1
ATOM 1729 N N . LYS A 1 205 ? 6.062 5.927 -19.067 1.00 84.19 205 LYS A N 1
ATOM 1730 C CA . LYS A 1 205 ? 5.475 7.215 -19.424 1.00 84.19 205 LYS A CA 1
ATOM 1731 C C . LYS A 1 205 ? 4.779 7.789 -18.209 1.00 84.19 205 LYS A C 1
ATOM 1733 O O . LYS A 1 205 ? 3.806 7.216 -17.730 1.00 84.19 205 LYS A O 1
ATOM 1738 N N . GLU A 1 206 ? 5.274 8.923 -17.760 1.00 79.62 206 GLU A N 1
ATOM 1739 C CA . GLU A 1 206 ? 4.749 9.705 -16.656 1.00 79.62 206 GLU A CA 1
ATOM 1740 C C . GLU A 1 206 ? 3.939 10.866 -17.233 1.00 79.62 206 GLU A C 1
ATOM 1742 O O . GLU A 1 206 ? 4.432 11.612 -18.080 1.00 79.62 206 GLU A O 1
ATOM 1747 N N . GLU A 1 207 ? 2.686 11.000 -16.816 1.00 79.00 207 GLU A N 1
ATOM 1748 C CA . GLU A 1 207 ? 1.789 12.074 -17.231 1.00 79.00 207 GLU A CA 1
ATOM 1749 C C . GLU A 1 207 ? 1.279 12.786 -15.982 1.00 79.00 207 GLU A C 1
ATOM 1751 O O . GLU A 1 207 ? 0.550 12.201 -15.182 1.00 79.00 207 GLU A O 1
ATOM 1756 N N . ASN A 1 208 ? 1.665 14.049 -15.819 1.00 73.12 208 ASN A N 1
ATOM 1757 C CA . ASN A 1 208 ? 1.263 14.880 -14.693 1.00 73.12 208 ASN A CA 1
ATOM 1758 C C . ASN A 1 208 ? 0.427 16.057 -15.199 1.00 73.12 208 ASN A C 1
ATOM 1760 O O . ASN A 1 208 ? 0.909 16.902 -15.963 1.00 73.12 208 ASN A O 1
ATOM 1764 N N . TYR A 1 209 ? -0.832 16.107 -14.779 1.00 67.12 209 TYR A N 1
ATOM 1765 C CA . TYR A 1 209 ? -1.761 17.167 -15.133 1.00 67.12 209 TYR A CA 1
ATOM 1766 C C . TYR A 1 209 ? -2.102 17.972 -13.881 1.00 67.12 209 TYR A C 1
ATOM 1768 O O . TYR A 1 209 ? -3.025 17.639 -13.163 1.00 67.12 209 TYR A O 1
ATOM 1776 N N . PHE A 1 210 ? -1.379 19.056 -13.599 1.00 57.00 210 PHE A N 1
ATOM 1777 C CA . PHE A 1 210 ? -1.643 19.876 -12.412 1.00 57.00 210 PHE A CA 1
ATOM 1778 C C . PHE A 1 210 ? -1.920 21.331 -12.795 1.00 57.00 210 PHE A C 1
ATOM 1780 O O . PHE A 1 210 ? -1.150 21.967 -13.517 1.00 57.00 210 PHE A O 1
ATOM 1787 N N . ASN A 1 211 ? -3.030 21.893 -12.298 1.00 52.84 211 ASN A N 1
ATOM 1788 C CA . ASN A 1 211 ? -3.416 23.303 -12.482 1.00 52.84 211 ASN A CA 1
ATOM 1789 C C . ASN A 1 211 ? -3.398 23.803 -13.946 1.00 52.84 211 ASN A C 1
ATOM 1791 O O . ASN A 1 211 ? -3.064 24.959 -14.215 1.00 52.84 211 ASN A O 1
ATOM 1795 N N . GLY A 1 212 ? -3.784 22.952 -14.899 1.00 55.50 212 GLY A N 1
ATOM 1796 C CA . GLY A 1 212 ? -3.873 23.311 -16.320 1.00 55.50 212 GLY A CA 1
ATOM 1797 C C . GLY A 1 212 ? -2.547 23.263 -17.088 1.00 55.50 212 GLY A C 1
ATOM 1798 O O . GLY A 1 212 ? -2.531 23.626 -18.264 1.00 55.50 212 GLY A O 1
ATOM 1799 N N . GLY A 1 213 ? -1.458 22.816 -16.455 1.00 59.88 213 GLY A N 1
ATOM 1800 C CA . GLY A 1 213 ? -0.248 22.355 -17.135 1.00 59.88 213 GLY A CA 1
ATOM 1801 C C . GLY A 1 213 ? -0.293 20.842 -17.350 1.00 59.88 213 GLY A C 1
ATOM 1802 O O . GLY A 1 213 ? -0.831 20.124 -16.514 1.00 59.88 213 GLY A O 1
ATOM 1803 N N . SER A 1 214 ? 0.255 20.372 -18.471 1.00 75.38 214 SER A N 1
ATOM 1804 C CA . SER A 1 214 ? 0.491 18.950 -18.732 1.00 75.38 214 SER A CA 1
ATOM 1805 C C . SER A 1 214 ? 1.980 18.733 -18.963 1.00 75.38 214 SER A C 1
ATOM 1807 O O . SER A 1 214 ? 2.530 19.289 -19.918 1.00 75.38 214 SER A O 1
ATOM 1809 N N . GLU A 1 215 ? 2.613 17.935 -18.117 1.00 74.94 215 GLU A N 1
ATOM 1810 C CA . GLU A 1 215 ? 3.977 17.458 -18.316 1.00 74.94 215 GLU A CA 1
ATOM 1811 C C . GLU A 1 215 ? 3.928 15.969 -18.651 1.00 74.94 215 GLU A C 1
ATOM 1813 O O . GLU A 1 215 ? 3.230 15.196 -17.995 1.00 74.94 215 GLU A O 1
ATOM 1818 N N . VAL A 1 216 ? 4.629 15.586 -19.717 1.00 80.44 216 VAL A N 1
ATOM 1819 C CA . VAL A 1 216 ? 4.762 14.191 -20.128 1.00 80.44 216 VAL A CA 1
ATOM 1820 C C . VAL A 1 216 ? 6.242 13.873 -20.190 1.00 80.44 216 VAL A C 1
ATOM 1822 O O . VAL A 1 216 ? 6.976 14.502 -20.953 1.00 80.44 216 VAL A O 1
ATOM 1825 N N . ILE A 1 217 ? 6.666 12.889 -19.406 1.00 75.50 217 ILE A N 1
ATOM 1826 C CA . ILE A 1 217 ? 8.038 12.390 -19.403 1.00 75.50 217 ILE A CA 1
ATOM 1827 C C . ILE A 1 217 ? 8.002 10.947 -19.886 1.00 75.50 217 ILE A C 1
ATOM 1829 O O . ILE A 1 217 ? 7.256 10.124 -19.363 1.00 75.50 217 ILE A O 1
ATOM 1833 N N . ILE A 1 218 ? 8.800 10.634 -20.905 1.00 81.19 218 ILE A N 1
ATOM 1834 C CA . ILE A 1 218 ? 8.944 9.272 -21.418 1.00 81.19 218 ILE A CA 1
ATOM 1835 C C . ILE A 1 218 ? 10.367 8.811 -21.152 1.00 81.19 218 ILE A C 1
ATOM 1837 O O . ILE A 1 218 ? 11.327 9.461 -21.568 1.00 81.19 218 ILE A O 1
ATOM 1841 N N . ARG A 1 219 ? 10.490 7.653 -20.510 1.00 79.12 219 ARG A N 1
ATOM 1842 C CA . ARG A 1 219 ? 11.756 6.975 -20.249 1.00 79.12 219 ARG A CA 1
ATOM 1843 C C . ARG A 1 219 ? 11.736 5.621 -20.932 1.00 79.12 219 ARG A C 1
ATOM 1845 O O . ARG A 1 219 ? 10.717 4.930 -20.992 1.00 79.12 219 ARG A O 1
ATOM 1852 N N . LYS A 1 220 ? 12.879 5.230 -21.477 1.00 86.00 220 LYS A N 1
ATOM 1853 C CA . LYS A 1 220 ? 13.080 3.890 -22.028 1.00 86.00 220 LYS A CA 1
ATOM 1854 C C . LYS A 1 220 ? 14.301 3.283 -21.394 1.00 86.00 220 LYS A C 1
ATOM 1856 O O . LYS A 1 220 ? 15.245 3.990 -21.065 1.00 86.00 220 LYS A O 1
ATOM 1861 N N . TYR A 1 221 ? 14.284 1.966 -21.282 1.00 83.88 221 TYR A N 1
ATOM 1862 C CA . TYR A 1 221 ? 15.362 1.237 -20.644 1.00 83.88 221 TYR A CA 1
ATOM 1863 C C . TYR A 1 221 ? 15.930 0.213 -21.616 1.00 83.88 221 TYR A C 1
ATOM 1865 O O . TYR A 1 221 ? 15.203 -0.515 -22.304 1.00 83.88 221 TYR A O 1
ATOM 1873 N N . TYR A 1 222 ? 17.253 0.184 -21.696 1.00 84.12 222 TYR A N 1
ATOM 1874 C CA . TYR A 1 222 ? 18.007 -0.812 -22.436 1.00 84.12 222 TYR A CA 1
ATOM 1875 C C . TYR A 1 222 ? 18.850 -1.613 -21.457 1.00 84.12 222 TYR A C 1
ATOM 1877 O O . TYR A 1 222 ? 19.627 -1.053 -20.689 1.00 84.12 222 TYR A O 1
ATOM 1885 N N . PHE A 1 223 ? 18.704 -2.932 -21.488 1.00 83.12 223 PHE A N 1
ATOM 1886 C CA . PHE A 1 223 ? 19.566 -3.807 -20.712 1.00 83.12 223 PHE A CA 1
ATOM 1887 C C . PHE A 1 223 ? 20.845 -4.092 -21.496 1.00 83.12 223 PHE A C 1
ATOM 1889 O O . PHE A 1 223 ? 20.815 -4.787 -22.513 1.00 83.12 223 PHE A O 1
ATOM 1896 N N . ASP A 1 224 ? 21.971 -3.583 -21.006 1.00 77.62 224 ASP A N 1
ATOM 1897 C CA . ASP A 1 224 ? 23.274 -3.917 -21.557 1.00 77.62 224 ASP A CA 1
ATOM 1898 C C . ASP A 1 224 ? 23.726 -5.281 -21.017 1.00 77.62 224 ASP A C 1
ATOM 1900 O O . ASP A 1 224 ? 24.043 -5.439 -19.836 1.00 77.62 224 ASP A O 1
ATOM 1904 N N . GLU A 1 225 ? 23.767 -6.288 -21.890 1.00 79.12 225 GLU A N 1
ATOM 1905 C CA . GLU A 1 225 ? 24.186 -7.643 -21.522 1.00 79.12 225 GLU A CA 1
ATOM 1906 C C . GLU A 1 225 ? 25.659 -7.739 -21.098 1.00 79.12 225 GLU A C 1
ATOM 1908 O O . GLU A 1 225 ? 26.016 -8.635 -20.333 1.00 79.12 225 GLU A O 1
ATOM 1913 N N . GLN A 1 226 ? 26.531 -6.851 -21.577 1.00 77.38 226 GLN A N 1
ATOM 1914 C CA . GLN A 1 226 ? 27.951 -6.862 -21.222 1.00 77.38 226 GLN A CA 1
ATOM 1915 C C . GLN A 1 226 ? 28.166 -6.276 -19.830 1.00 77.38 226 GLN A C 1
ATOM 1917 O O . GLN A 1 226 ? 28.951 -6.814 -19.048 1.00 77.38 226 GLN A O 1
ATOM 1922 N N . LEU A 1 227 ? 27.451 -5.196 -19.519 1.00 70.19 227 LEU A N 1
ATOM 1923 C CA . LEU A 1 227 ? 27.522 -4.515 -18.228 1.00 70.19 227 LEU A CA 1
ATOM 1924 C C . LEU A 1 227 ? 26.577 -5.121 -17.181 1.00 70.19 227 LEU A C 1
ATOM 1926 O O . LEU A 1 227 ? 26.711 -4.808 -16.002 1.00 70.19 227 LEU A O 1
ATOM 1930 N N . GLN A 1 228 ? 25.651 -5.995 -17.598 1.00 73.62 228 GLN A N 1
ATOM 1931 C CA . GLN A 1 228 ? 24.579 -6.552 -16.763 1.00 73.62 228 GLN A CA 1
ATOM 1932 C C . GLN A 1 228 ? 23.799 -5.449 -16.031 1.00 73.62 228 GLN A C 1
ATOM 1934 O O . GLN A 1 228 ? 23.477 -5.568 -14.849 1.00 73.62 228 GLN A O 1
ATOM 1939 N N . 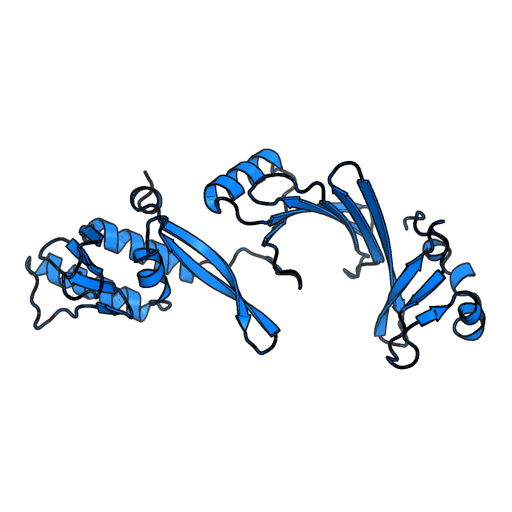TYR A 1 229 ? 23.528 -4.356 -16.743 1.00 70.19 229 TYR A N 1
ATOM 1940 C CA . TYR A 1 229 ? 22.989 -3.129 -16.172 1.00 70.19 229 TYR A CA 1
ATOM 1941 C C . TYR A 1 229 ? 21.910 -2.535 -17.079 1.00 70.19 229 TYR A C 1
ATOM 1943 O O . TYR A 1 229 ? 22.053 -2.529 -18.303 1.00 70.19 229 TYR A O 1
ATOM 1951 N N . SER A 1 230 ? 20.828 -2.044 -16.472 1.00 73.38 230 SER A N 1
ATOM 1952 C CA . SER A 1 230 ? 19.773 -1.320 -17.182 1.00 73.38 230 SER A CA 1
ATOM 1953 C C . SER A 1 230 ? 20.154 0.142 -17.299 1.00 73.38 230 SER A C 1
ATOM 1955 O O . SER A 1 230 ? 20.387 0.807 -16.298 1.00 73.38 230 SER A O 1
ATOM 1957 N N . VAL A 1 231 ? 20.191 0.630 -18.526 1.00 75.56 231 VAL A N 1
ATOM 1958 C CA . VAL A 1 231 ? 20.540 2.001 -18.855 1.00 75.56 231 VAL A CA 1
ATOM 1959 C C . VAL A 1 231 ? 19.284 2.750 -19.278 1.00 75.56 231 VAL A C 1
ATOM 1961 O O . VAL A 1 231 ? 18.546 2.273 -20.145 1.00 75.56 231 VAL A O 1
ATOM 1964 N N . GLU A 1 232 ? 19.051 3.919 -18.684 1.00 81.19 232 GLU A N 1
ATOM 1965 C CA . GLU A 1 232 ? 17.990 4.831 -19.104 1.00 81.19 232 GLU A CA 1
ATOM 1966 C C . GLU A 1 232 ? 18.393 5.588 -20.376 1.00 81.19 232 GLU A C 1
ATOM 1968 O O . GLU A 1 232 ? 19.521 6.071 -20.512 1.00 81.19 232 GLU A O 1
ATOM 1973 N N . LEU A 1 233 ? 17.461 5.684 -21.321 1.00 84.38 233 LEU A N 1
ATOM 1974 C CA . LEU A 1 233 ? 17.577 6.518 -22.506 1.00 84.38 233 LEU A CA 1
ATOM 1975 C C . LEU A 1 233 ? 16.818 7.821 -22.285 1.00 84.38 233 LEU A C 1
ATOM 1977 O O . LEU A 1 233 ? 15.640 7.814 -21.928 1.00 84.38 233 LEU A O 1
ATOM 1981 N N . LEU A 1 234 ? 17.503 8.920 -22.574 1.00 79.94 234 LEU A N 1
ATOM 1982 C CA . LEU A 1 234 ? 17.006 10.279 -22.457 1.00 79.94 234 LEU A CA 1
ATOM 1983 C C . LEU A 1 234 ? 16.628 10.820 -23.834 1.00 79.94 234 LEU A C 1
ATOM 1985 O O . LEU A 1 234 ? 17.350 10.626 -24.820 1.00 79.94 234 LEU A O 1
ATOM 1989 N N . TYR A 1 235 ? 15.512 11.538 -23.874 1.00 83.00 235 TYR A N 1
ATOM 1990 C CA . TYR A 1 235 ? 14.931 12.124 -25.077 1.00 83.00 235 TYR A CA 1
ATOM 1991 C C . TYR A 1 235 ? 14.901 13.650 -24.963 1.00 83.00 235 TYR A C 1
ATOM 1993 O O . TYR A 1 235 ? 14.832 14.189 -23.857 1.00 83.00 235 TYR A O 1
ATOM 2001 N N . ASP A 1 236 ? 15.004 14.345 -26.092 1.00 80.12 236 ASP A N 1
ATOM 2002 C CA . ASP A 1 236 ? 14.824 15.797 -26.141 1.00 80.12 236 ASP A CA 1
ATOM 2003 C C . ASP A 1 236 ? 13.336 16.202 -26.163 1.00 80.12 236 ASP A C 1
ATOM 2005 O O . ASP A 1 236 ? 12.433 15.368 -26.080 1.00 80.12 236 ASP A O 1
ATOM 2009 N N . ASP A 1 237 ? 13.069 17.503 -26.275 1.00 77.69 237 ASP A N 1
ATOM 2010 C CA . ASP A 1 237 ? 11.720 18.076 -26.330 1.00 77.69 237 ASP A CA 1
ATOM 2011 C C . ASP A 1 237 ? 10.959 17.757 -27.632 1.00 77.69 237 ASP A C 1
ATOM 2013 O O . ASP A 1 237 ? 9.767 18.051 -27.751 1.00 77.69 237 ASP A O 1
ATOM 2017 N N . HIS A 1 238 ? 11.621 17.134 -28.607 1.00 84.00 238 HIS A N 1
ATOM 2018 C CA . HIS A 1 238 ? 11.024 16.587 -29.823 1.00 84.00 238 HIS A CA 1
ATOM 2019 C C . HIS A 1 238 ? 10.839 15.062 -29.750 1.00 84.00 238 HIS A C 1
ATOM 2021 O O . HIS A 1 238 ? 10.343 14.455 -30.705 1.00 84.00 238 HIS A O 1
ATOM 2027 N N . GLY A 1 239 ? 11.204 14.442 -28.624 1.00 82.19 239 GLY A N 1
ATOM 2028 C CA . GLY A 1 239 ? 11.149 13.000 -28.427 1.00 82.19 239 GLY A CA 1
ATOM 2029 C C . GLY A 1 239 ? 12.248 12.248 -29.176 1.00 82.19 239 GLY A C 1
ATOM 2030 O O . GLY A 1 239 ? 12.163 11.026 -29.309 1.00 82.19 239 GLY A O 1
ATOM 2031 N N . GLU A 1 240 ? 13.268 12.928 -29.700 1.00 89.12 240 GLU A N 1
ATOM 2032 C CA . GLU A 1 240 ? 14.412 12.292 -30.349 1.00 89.12 240 GLU A CA 1
ATOM 2033 C C . GLU A 1 240 ? 15.429 11.825 -29.307 1.00 89.12 240 GLU A C 1
ATOM 2035 O O . GLU A 1 240 ? 15.615 12.433 -28.252 1.00 89.12 240 GLU A O 1
ATOM 2040 N N . PHE A 1 241 ? 16.075 10.692 -29.582 1.00 87.56 241 PHE A N 1
ATOM 2041 C CA . PHE A 1 241 ? 17.097 10.152 -28.693 1.00 87.56 241 PHE A CA 1
ATOM 2042 C C . PHE A 1 241 ? 18.260 11.142 -28.517 1.00 87.56 241 PHE A C 1
ATOM 2044 O O . PHE A 1 241 ? 18.933 11.502 -29.484 1.00 87.56 241 PHE A O 1
ATOM 2051 N N . SER A 1 242 ? 18.527 11.520 -27.268 1.00 86.00 242 SER A N 1
ATOM 2052 C CA . SER A 1 242 ? 19.504 12.548 -26.906 1.00 86.00 242 SER A CA 1
ATOM 2053 C C . SER A 1 242 ? 20.740 11.963 -26.225 1.00 86.00 242 SER A C 1
ATOM 2055 O O . SER A 1 242 ? 21.871 12.291 -26.597 1.00 86.00 242 SER A O 1
ATOM 2057 N N . ALA A 1 243 ? 20.555 11.065 -25.255 1.00 83.19 243 ALA A N 1
ATOM 2058 C CA . ALA A 1 243 ? 21.652 10.459 -24.506 1.00 83.19 243 ALA A CA 1
ATOM 2059 C C . ALA A 1 243 ? 21.238 9.142 -23.839 1.00 83.19 243 ALA A C 1
ATOM 2061 O O . ALA A 1 243 ? 20.054 8.837 -23.720 1.00 83.19 243 ALA A O 1
ATOM 2062 N N . ILE A 1 244 ? 22.222 8.384 -23.364 1.00 80.06 244 ILE A N 1
ATOM 2063 C CA . ILE A 1 244 ? 22.019 7.329 -22.369 1.00 80.06 244 ILE A CA 1
ATOM 2064 C C . ILE A 1 244 ? 22.688 7.706 -21.050 1.00 80.06 244 ILE A C 1
ATOM 2066 O O . ILE A 1 244 ? 23.753 8.332 -21.051 1.00 80.06 244 ILE A O 1
ATOM 2070 N N . GLU A 1 245 ? 22.088 7.304 -19.935 1.00 70.62 245 GLU A N 1
ATOM 2071 C CA . GLU A 1 245 ? 22.746 7.349 -18.632 1.00 70.62 245 GLU A CA 1
ATOM 2072 C C . GLU A 1 245 ? 23.976 6.426 -18.636 1.00 70.62 245 GLU A C 1
ATOM 2074 O O . GLU A 1 245 ? 24.003 5.372 -19.272 1.00 70.62 245 GLU A O 1
ATOM 2079 N N . HIS A 1 246 ? 25.042 6.827 -17.959 1.00 66.25 246 HIS A N 1
ATOM 2080 C CA . HIS A 1 246 ? 26.286 6.079 -17.926 1.00 66.25 246 HIS A CA 1
ATOM 2081 C C . HIS A 1 246 ? 26.715 5.825 -16.486 1.00 66.25 246 HIS A C 1
ATOM 2083 O O . HIS A 1 246 ? 26.723 6.713 -15.639 1.00 66.25 246 HIS A O 1
ATOM 2089 N N . CYS A 1 247 ? 27.124 4.586 -16.216 1.00 61.97 247 CYS A N 1
ATOM 2090 C CA . CYS A 1 247 ? 27.458 4.112 -14.875 1.00 61.97 247 CYS A CA 1
ATOM 2091 C C . CYS A 1 247 ? 28.691 4.793 -14.251 1.00 61.97 247 CYS A C 1
ATOM 2093 O O . CYS A 1 247 ? 28.945 4.630 -13.056 1.00 61.97 247 CYS A O 1
ATOM 2095 N N . ASN A 1 248 ? 29.470 5.555 -15.029 1.00 65.62 248 ASN A N 1
ATOM 2096 C CA . ASN A 1 248 ? 30.574 6.353 -14.508 1.00 65.62 248 ASN A CA 1
ATOM 2097 C C . ASN A 1 248 ? 30.078 7.720 -14.021 1.00 65.62 248 ASN A C 1
ATOM 2099 O O . ASN A 1 248 ? 29.727 8.576 -14.828 1.00 65.62 248 ASN A O 1
ATOM 2103 N N . ALA A 1 249 ? 30.176 7.967 -12.715 1.00 62.19 249 ALA A N 1
ATOM 2104 C CA . ALA A 1 249 ? 29.809 9.244 -12.107 1.00 62.19 249 ALA A CA 1
ATOM 2105 C C . ALA A 1 249 ? 30.598 10.455 -12.653 1.00 62.19 249 ALA A C 1
ATOM 2107 O O . ALA A 1 249 ? 30.108 11.580 -12.585 1.00 62.19 249 ALA A O 1
ATOM 2108 N N . GLU A 1 250 ? 31.804 10.254 -13.200 1.00 63.72 250 GLU A N 1
ATOM 2109 C CA . GLU A 1 250 ? 32.600 11.338 -13.803 1.00 63.72 250 GLU A CA 1
ATOM 2110 C C . GLU A 1 250 ? 32.131 11.714 -15.216 1.00 63.72 250 GLU A C 1
ATOM 2112 O O . GLU A 1 250 ? 32.337 12.842 -15.664 1.00 63.72 250 GLU A O 1
ATOM 2117 N N . THR A 1 251 ? 31.478 10.785 -15.915 1.00 69.06 251 THR A N 1
ATOM 2118 C CA . THR A 1 251 ? 30.872 10.995 -17.235 1.00 69.06 251 THR A CA 1
ATOM 2119 C C . THR A 1 251 ? 29.473 10.384 -17.216 1.00 69.06 251 THR A C 1
ATOM 2121 O O . THR A 1 251 ? 29.302 9.271 -17.714 1.00 69.06 251 THR A O 1
ATOM 2124 N N . PRO A 1 252 ? 28.489 11.066 -16.603 1.00 68.06 252 PRO A N 1
ATOM 2125 C CA . PRO A 1 252 ? 27.190 10.476 -16.268 1.00 68.06 252 PRO A CA 1
ATOM 2126 C C . PRO A 1 252 ? 26.293 10.222 -17.481 1.00 68.06 252 PRO A C 1
ATOM 2128 O O . PRO A 1 252 ? 25.282 9.543 -17.354 1.00 68.06 252 PRO A O 1
ATOM 2131 N N . TYR A 1 253 ? 26.660 10.741 -18.655 1.00 77.75 253 TYR A N 1
ATOM 2132 C CA . TYR A 1 253 ? 25.896 10.581 -19.884 1.00 77.75 253 TYR A CA 1
ATOM 2133 C C . TYR A 1 253 ? 26.814 10.262 -21.057 1.00 77.75 253 TYR A C 1
ATOM 2135 O O . TYR A 1 253 ? 27.916 10.808 -21.154 1.00 77.75 253 TYR A O 1
ATOM 2143 N N . ILE A 1 254 ? 26.325 9.417 -21.960 1.00 80.25 254 ILE A N 1
ATOM 2144 C CA . ILE A 1 254 ? 26.863 9.258 -23.311 1.00 80.25 254 ILE A CA 1
ATOM 2145 C C . ILE A 1 254 ? 25.859 9.895 -24.266 1.00 80.25 254 ILE A C 1
ATOM 2147 O O . ILE A 1 254 ? 24.718 9.439 -24.369 1.00 80.25 254 ILE A O 1
ATOM 2151 N N . TYR A 1 255 ? 26.273 10.947 -24.967 1.00 83.69 255 TYR A N 1
ATOM 2152 C CA . TYR A 1 255 ? 25.383 11.687 -25.857 1.00 83.69 255 TYR A CA 1
ATOM 2153 C C . TYR A 1 255 ? 25.212 10.982 -27.204 1.00 83.69 255 TYR A C 1
ATOM 2155 O O . TYR A 1 255 ? 26.060 10.203 -27.645 1.00 83.69 255 TYR A O 1
ATOM 2163 N N . ALA A 1 256 ? 24.135 11.300 -27.920 1.00 84.00 256 ALA A N 1
ATOM 2164 C CA . ALA A 1 256 ? 23.835 10.718 -29.225 1.00 84.00 256 ALA A CA 1
ATOM 2165 C C . ALA A 1 256 ? 24.968 10.883 -30.251 1.00 84.00 256 ALA A C 1
ATOM 2167 O O . ALA A 1 256 ? 25.206 9.982 -31.054 1.00 84.00 256 ALA A O 1
ATOM 2168 N N . SER A 1 257 ? 25.718 11.987 -30.185 1.00 84.25 257 SER A N 1
ATOM 2169 C CA . SER A 1 257 ? 26.903 12.231 -31.019 1.00 84.25 257 SER A CA 1
ATOM 2170 C C . SER A 1 257 ? 28.063 11.261 -30.754 1.00 84.25 257 SER A C 1
ATOM 2172 O O . SER A 1 257 ? 28.928 11.092 -31.612 1.00 84.25 257 SER A O 1
ATOM 2174 N N . GLU A 1 258 ? 28.087 10.618 -29.589 1.00 85.00 258 GLU A N 1
ATOM 2175 C CA . GLU A 1 258 ? 29.136 9.702 -29.132 1.00 85.00 258 GLU A CA 1
ATOM 2176 C C . GLU A 1 258 ? 28.708 8.232 -29.255 1.00 85.00 258 GLU A C 1
ATOM 2178 O O . GLU A 1 258 ? 29.550 7.331 -29.262 1.00 85.00 258 GLU A O 1
ATOM 2183 N N . MET A 1 259 ? 27.406 7.977 -29.413 1.00 84.62 259 MET A N 1
ATOM 2184 C CA . MET A 1 259 ? 26.847 6.626 -29.440 1.00 84.62 259 MET A CA 1
ATOM 2185 C C . MET A 1 259 ? 27.404 5.759 -30.560 1.00 84.62 259 MET A C 1
ATOM 2187 O O . MET A 1 259 ? 27.662 4.590 -30.322 1.00 84.62 259 MET A O 1
ATOM 2191 N N . ASP A 1 260 ? 27.644 6.290 -31.759 1.00 82.62 260 ASP A N 1
ATOM 2192 C CA . ASP A 1 260 ? 28.220 5.477 -32.840 1.00 82.62 260 ASP A CA 1
ATOM 2193 C C . ASP A 1 260 ? 29.706 5.150 -32.625 1.00 82.62 260 ASP A C 1
ATOM 2195 O O . ASP A 1 260 ? 30.207 4.175 -33.187 1.00 82.62 260 ASP A O 1
ATOM 2199 N N . LEU A 1 261 ? 30.417 5.931 -31.803 1.00 83.81 261 LEU A N 1
ATOM 2200 C CA . LEU A 1 261 ? 31.798 5.638 -31.421 1.00 83.81 261 LEU A CA 1
ATOM 2201 C C . LEU A 1 261 ? 31.849 4.491 -30.401 1.00 83.81 261 LEU A C 1
ATOM 2203 O O . LEU A 1 261 ? 32.713 3.621 -30.495 1.00 83.81 261 LEU A O 1
ATOM 2207 N N . ILE A 1 262 ? 30.930 4.507 -29.431 1.00 81.56 262 ILE A N 1
ATOM 2208 C CA . ILE A 1 262 ? 30.920 3.588 -28.284 1.00 81.56 262 ILE A CA 1
ATOM 2209 C C . ILE A 1 262 ? 30.110 2.320 -28.596 1.00 81.56 262 ILE A C 1
ATOM 2211 O O . ILE A 1 262 ? 30.569 1.209 -28.338 1.00 81.56 262 ILE A O 1
ATOM 2215 N N . TYR A 1 263 ? 28.952 2.472 -29.238 1.00 83.00 263 TYR A N 1
ATOM 2216 C CA . TYR A 1 263 ? 28.039 1.408 -29.661 1.00 83.00 263 TYR A CA 1
ATOM 2217 C C . TYR A 1 263 ? 27.700 1.511 -31.166 1.00 83.00 263 TYR A C 1
ATOM 2219 O O . TYR A 1 263 ? 26.586 1.896 -31.541 1.00 83.00 263 TYR A O 1
ATOM 2227 N N . PRO A 1 264 ? 28.620 1.114 -32.069 1.00 86.75 264 PRO A N 1
ATOM 2228 C CA . PRO A 1 264 ? 28.446 1.302 -33.508 1.00 86.75 264 PRO A CA 1
ATOM 2229 C C . PRO A 1 264 ? 27.140 0.714 -34.066 1.00 86.75 264 PRO A C 1
ATOM 2231 O O . PRO A 1 264 ? 26.895 -0.506 -34.027 1.00 86.75 264 PRO A O 1
ATOM 2234 N N . GLY A 1 265 ? 26.307 1.586 -34.641 1.00 85.19 265 GLY A N 1
ATOM 2235 C CA . GLY A 1 265 ? 25.042 1.217 -35.266 1.00 85.19 265 GLY A CA 1
ATOM 2236 C C . GLY A 1 265 ? 23.946 0.803 -34.282 1.00 85.19 265 GLY A C 1
ATOM 2237 O O . GLY A 1 265 ? 22.987 0.155 -34.708 1.00 85.19 265 GLY A O 1
ATOM 2238 N N . PHE A 1 266 ? 24.062 1.151 -32.995 1.00 87.19 266 PHE A N 1
ATOM 2239 C CA . PHE A 1 266 ? 23.088 0.814 -31.950 1.00 87.19 266 PHE A CA 1
ATOM 2240 C C . PHE A 1 266 ? 21.654 1.180 -32.339 1.00 87.19 266 PHE A C 1
ATOM 2242 O O . PHE A 1 266 ? 20.795 0.304 -32.403 1.00 87.19 266 PHE A O 1
ATOM 2249 N N . LEU A 1 267 ? 21.404 2.442 -32.695 1.00 85.00 267 LEU A N 1
ATOM 2250 C CA . LEU A 1 267 ? 20.064 2.909 -33.068 1.00 85.00 267 LEU A CA 1
ATOM 2251 C C . LEU A 1 267 ? 19.558 2.261 -34.362 1.00 85.00 267 LEU A C 1
ATOM 2253 O O . LEU A 1 267 ? 18.360 2.065 -34.536 1.00 85.00 267 LEU A O 1
ATOM 2257 N N . SER A 1 268 ? 20.455 1.905 -35.284 1.00 86.75 268 SER A N 1
ATOM 2258 C CA . SER A 1 268 ? 20.074 1.212 -36.522 1.00 86.75 268 SER A CA 1
ATOM 2259 C C . SER A 1 268 ? 19.622 -0.225 -36.262 1.00 86.75 268 SER A C 1
ATOM 2261 O O . SER A 1 268 ? 18.708 -0.701 -36.930 1.00 86.75 268 SER A O 1
ATOM 2263 N N . LYS A 1 269 ? 20.244 -0.901 -35.290 1.00 88.44 269 LYS A N 1
ATOM 2264 C CA . LYS A 1 269 ? 19.866 -2.252 -34.852 1.00 88.44 269 LYS A CA 1
ATOM 2265 C C . LYS A 1 269 ? 18.648 -2.241 -33.929 1.00 88.44 269 LYS A C 1
ATOM 2267 O O . LYS A 1 269 ? 17.879 -3.193 -33.952 1.00 88.44 269 LYS A O 1
ATOM 2272 N N . ASN A 1 270 ? 18.459 -1.161 -33.173 1.00 87.50 270 ASN A N 1
ATOM 2273 C CA . ASN A 1 270 ? 17.387 -1.008 -32.196 1.00 87.50 270 ASN A CA 1
ATOM 2274 C C . ASN A 1 270 ? 16.515 0.222 -32.518 1.00 87.50 270 ASN A C 1
ATOM 2276 O O . ASN A 1 270 ? 16.588 1.239 -31.823 1.00 87.50 270 ASN A O 1
ATOM 2280 N N . PRO A 1 271 ? 15.681 0.160 -33.575 1.00 88.06 271 PRO A N 1
ATOM 2281 C CA . PRO A 1 271 ? 14.885 1.303 -34.026 1.00 88.06 271 PRO A CA 1
ATOM 2282 C C . PRO A 1 271 ? 13.870 1.791 -32.982 1.00 88.06 271 PRO A C 1
ATOM 2284 O O . PRO A 1 271 ? 13.525 2.969 -32.996 1.00 88.06 271 PRO A O 1
ATOM 2287 N N . TYR A 1 272 ? 13.449 0.918 -32.060 1.00 89.00 272 TYR A N 1
ATOM 2288 C CA . TYR A 1 272 ? 12.587 1.240 -30.917 1.00 89.00 272 TYR A CA 1
ATOM 2289 C C . TYR A 1 272 ? 13.110 2.415 -30.073 1.00 89.00 272 TYR A C 1
ATOM 2291 O O . TYR A 1 272 ? 12.327 3.227 -29.586 1.00 89.00 272 TYR A O 1
ATOM 2299 N N . TYR A 1 273 ? 14.429 2.546 -29.931 1.00 89.94 273 TYR A N 1
ATOM 2300 C CA . TYR A 1 273 ? 15.037 3.560 -29.071 1.00 89.94 273 TYR A CA 1
ATOM 2301 C C . TYR A 1 273 ? 15.228 4.920 -29.742 1.00 89.94 273 TYR A C 1
ATOM 2303 O O . TYR A 1 273 ? 15.582 5.869 -29.051 1.00 89.94 273 TYR A O 1
ATOM 2311 N N . LYS A 1 274 ? 14.995 5.038 -31.057 1.00 88.69 274 LYS A N 1
ATOM 2312 C CA . LYS A 1 274 ? 15.251 6.277 -31.814 1.00 88.69 274 LYS A CA 1
ATOM 2313 C C . LYS A 1 274 ? 14.365 7.446 -31.403 1.00 88.69 274 LYS A C 1
ATOM 2315 O O . LYS A 1 274 ? 14.804 8.586 -31.490 1.00 88.69 274 LYS A O 1
ATOM 2320 N N . ASN A 1 275 ? 13.126 7.155 -31.031 1.00 90.00 275 ASN A N 1
ATOM 2321 C CA . ASN A 1 275 ? 12.142 8.164 -30.679 1.00 90.00 275 ASN A CA 1
ATOM 2322 C C . ASN A 1 275 ? 11.294 7.659 -29.510 1.00 90.00 275 ASN A C 1
ATOM 2324 O O . ASN A 1 275 ? 10.981 6.466 -29.456 1.00 90.00 275 ASN A O 1
ATOM 2328 N N . SER A 1 276 ? 10.954 8.540 -28.576 1.00 84.00 276 SER A N 1
ATOM 2329 C CA . SER A 1 276 ? 10.212 8.230 -27.351 1.00 84.00 276 SER A CA 1
ATOM 2330 C C . SER A 1 276 ? 8.850 7.585 -27.615 1.00 84.00 276 SER A C 1
ATOM 2332 O O . SER A 1 276 ? 8.462 6.674 -26.886 1.00 84.00 276 SER A O 1
ATOM 2334 N N . ASP A 1 277 ? 8.171 7.963 -28.697 1.00 84.06 277 ASP A N 1
ATOM 2335 C CA . ASP A 1 277 ? 6.786 7.566 -28.986 1.00 84.06 277 ASP A CA 1
ATOM 2336 C C . ASP A 1 277 ? 6.669 6.182 -29.632 1.00 84.06 277 ASP A C 1
ATOM 2338 O O . ASP A 1 277 ? 5.581 5.611 -29.718 1.00 84.06 277 ASP A O 1
ATOM 2342 N N . ILE A 1 278 ? 7.782 5.617 -30.105 1.00 84.44 278 ILE A N 1
ATOM 2343 C CA . ILE A 1 278 ? 7.787 4.266 -30.674 1.00 84.44 278 ILE A CA 1
ATOM 2344 C C . ILE A 1 278 ? 7.600 3.266 -29.531 1.00 84.44 278 ILE A C 1
ATOM 2346 O O . ILE A 1 278 ? 8.420 3.228 -28.625 1.00 84.44 278 ILE A O 1
ATOM 2350 N N . ILE A 1 279 ? 6.569 2.430 -29.575 1.00 79.38 279 ILE A N 1
ATOM 2351 C CA . ILE A 1 279 ? 6.328 1.356 -28.594 1.00 79.38 279 ILE A CA 1
ATOM 2352 C C . ILE A 1 279 ? 6.795 0.016 -29.212 1.00 79.38 279 ILE A C 1
ATOM 2354 O O . ILE A 1 279 ? 6.736 -0.091 -30.443 1.00 79.38 279 ILE A O 1
ATOM 2358 N N . PRO A 1 280 ? 7.321 -0.954 -28.428 1.00 71.69 280 PRO A N 1
ATOM 2359 C CA . PRO A 1 280 ? 7.800 -2.241 -28.946 1.00 71.69 280 PRO A CA 1
ATOM 2360 C C . PRO A 1 280 ? 6.732 -3.061 -29.679 1.00 71.69 280 PRO A C 1
ATOM 2362 O O . PRO A 1 280 ? 5.536 -2.944 -29.322 1.00 71.69 280 PRO A O 1
#

pLDDT: mean 77.95, std 13.8, range [34.94, 97.12]